Protein AF-A0ABD4RWW7-F1 (afdb_monomer)

Foldseek 3Di:
DDWLLPDDLVLLVLLCVVEPVVLVVLQVVLQVVLVVLVVVLCVQCVVQFPDWDFAAPDPTATHGDHLVSNLRSLVVSCVPPVLDDPPLVVLSVVLVVLVVVLVVDDCPDPVNVVSVVVNVVSSVVNRVSSSVSSCVSRYDDDPVVSSVSCVPDPSVPPRGRVQWDADPSSHIDGDDDDD

Structure (mmCIF, N/CA/C/O backbone):
data_AF-A0ABD4RWW7-F1
#
_entry.id   AF-A0ABD4RWW7-F1
#
loop_
_atom_site.group_PDB
_atom_site.id
_atom_site.type_symbol
_atom_site.label_atom_id
_atom_site.label_alt_id
_atom_site.label_comp_id
_atom_site.label_asym_id
_atom_site.label_entity_id
_atom_site.label_seq_id
_atom_site.pdbx_PDB_ins_code
_atom_site.Cartn_x
_atom_site.Cartn_y
_atom_site.Cartn_z
_atom_site.occupancy
_atom_site.B_iso_or_equiv
_atom_site.auth_seq_id
_atom_site.auth_comp_id
_atom_site.auth_asym_id
_atom_site.auth_atom_id
_atom_site.pdbx_PDB_model_num
ATOM 1 N N . MET A 1 1 ? -24.162 5.496 34.214 1.00 81.75 1 MET A N 1
ATOM 2 C CA . MET A 1 1 ? -24.002 5.187 32.776 1.00 81.75 1 MET A CA 1
ATOM 3 C C . MET A 1 1 ? -23.647 6.468 32.060 1.00 81.75 1 MET A C 1
ATOM 5 O O . MET A 1 1 ? -24.378 7.441 32.213 1.00 81.75 1 MET A O 1
ATOM 9 N N . LYS A 1 2 ? -22.523 6.474 31.348 1.00 82.81 2 LYS A N 1
ATOM 10 C CA . LYS A 1 2 ? -22.056 7.611 30.555 1.00 82.81 2 LYS A CA 1
ATOM 11 C C . LYS A 1 2 ? -22.396 7.394 29.079 1.00 82.81 2 LYS A C 1
ATOM 13 O O . LYS A 1 2 ? -22.455 6.251 28.618 1.00 82.81 2 LYS A O 1
ATOM 18 N N . LYS A 1 3 ? -22.634 8.498 28.381 1.00 85.06 3 LYS A N 1
ATOM 19 C CA . LYS A 1 3 ? -22.736 8.582 26.922 1.00 85.06 3 LYS A CA 1
ATOM 20 C C . LYS A 1 3 ? -21.349 8.776 26.336 1.00 85.06 3 LYS A C 1
ATOM 22 O O . LYS A 1 3 ? -20.522 9.405 26.993 1.00 85.06 3 LYS A O 1
ATOM 27 N N . ILE A 1 4 ? -21.086 8.234 25.150 1.00 86.56 4 ILE A N 1
ATOM 28 C CA . ILE A 1 4 ? -19.749 8.341 24.547 1.00 86.56 4 ILE A CA 1
ATOM 29 C C . ILE A 1 4 ? -19.466 9.774 24.090 1.00 86.56 4 ILE A C 1
ATOM 31 O O . ILE A 1 4 ? -18.350 10.256 24.257 1.00 86.56 4 ILE A O 1
ATOM 35 N N . THR A 1 5 ? -20.508 10.469 23.630 1.00 85.19 5 THR A N 1
ATOM 36 C CA . THR A 1 5 ? -20.471 11.861 23.157 1.00 85.19 5 THR A CA 1
ATOM 37 C C . THR A 1 5 ? -20.153 12.873 24.263 1.00 85.19 5 THR A C 1
ATOM 39 O O . THR A 1 5 ? -19.618 13.944 23.988 1.00 85.19 5 THR A O 1
ATOM 42 N N . ASP A 1 6 ? -20.432 12.524 25.522 1.00 87.44 6 ASP A N 1
ATOM 43 C CA . ASP A 1 6 ? -20.170 13.371 26.691 1.00 87.44 6 ASP A CA 1
ATOM 44 C C . ASP A 1 6 ? -18.742 13.191 27.250 1.00 87.44 6 ASP A C 1
ATOM 46 O O . ASP A 1 6 ? -18.337 13.913 28.166 1.00 87.44 6 ASP A O 1
ATOM 50 N N . LEU A 1 7 ? -17.977 12.208 26.755 1.00 91.06 7 LEU A N 1
ATOM 51 C CA . LEU A 1 7 ? -16.648 11.900 27.277 1.00 91.06 7 LEU A CA 1
ATOM 52 C C . LEU A 1 7 ? -15.591 12.849 26.722 1.00 91.06 7 LEU A C 1
ATOM 54 O O . LEU A 1 7 ? -15.486 13.078 25.519 1.00 91.06 7 LEU A O 1
ATOM 58 N N . ASN A 1 8 ? -14.713 13.330 27.601 1.00 92.88 8 ASN A N 1
ATOM 59 C CA . ASN A 1 8 ? -13.510 14.016 27.141 1.00 92.88 8 ASN A CA 1
ATOM 60 C C . ASN A 1 8 ? -12.468 13.018 26.598 1.00 92.88 8 ASN A C 1
ATOM 62 O O . ASN A 1 8 ? -12.547 11.807 26.805 1.00 92.88 8 ASN A O 1
ATOM 66 N N . ARG A 1 9 ? -11.421 13.538 25.953 1.00 94.00 9 ARG A N 1
ATOM 67 C CA . ARG A 1 9 ? -10.361 12.729 25.332 1.00 94.00 9 ARG A CA 1
ATOM 68 C C . ARG A 1 9 ? -9.679 11.734 26.280 1.00 94.00 9 ARG A C 1
ATOM 70 O O . ARG A 1 9 ? -9.367 10.621 25.866 1.00 94.00 9 ARG A O 1
ATOM 77 N N . GLU A 1 10 ? -9.452 12.096 27.543 1.00 95.25 10 GLU A N 1
ATOM 78 C CA . GLU A 1 10 ? -8.835 11.185 28.518 1.00 95.25 10 GLU A CA 1
ATOM 79 C C . GLU A 1 10 ? -9.791 10.066 28.943 1.00 95.25 10 GLU A C 1
ATOM 81 O O . GLU A 1 10 ? -9.369 8.928 29.149 1.00 95.25 10 GLU A O 1
ATOM 86 N N . GLU A 1 11 ? -11.085 10.359 29.039 1.00 95.06 11 GLU A N 1
ATOM 87 C CA . GLU A 1 11 ? -12.115 9.350 29.276 1.00 95.06 11 GLU A CA 1
ATOM 88 C C . GLU A 1 11 ? -12.265 8.410 28.073 1.00 95.06 11 GLU A C 1
ATOM 90 O O . GLU A 1 11 ? -12.256 7.193 28.255 1.00 95.06 11 GLU A O 1
ATOM 95 N N . LEU A 1 12 ? -12.281 8.939 26.846 1.00 94.56 12 LEU A N 1
ATOM 96 C CA . LEU A 1 12 ? -12.278 8.147 25.608 1.00 94.56 12 LEU A CA 1
ATOM 97 C C . LEU A 1 12 ? -11.052 7.232 25.518 1.00 94.56 12 LEU A C 1
ATOM 99 O O . LEU A 1 12 ? -11.160 6.063 25.148 1.00 94.56 12 LEU A O 1
ATOM 103 N N . LYS A 1 13 ? -9.882 7.718 25.941 1.00 95.56 13 LYS A N 1
ATOM 104 C CA . LYS A 1 13 ? -8.660 6.909 26.021 1.00 95.56 13 LYS A CA 1
ATOM 105 C C . LYS A 1 13 ? -8.792 5.748 27.001 1.00 95.56 13 LYS A C 1
ATOM 107 O O . LYS A 1 13 ? -8.251 4.672 26.742 1.00 95.56 13 LYS A O 1
ATOM 112 N N . ARG A 1 14 ? -9.499 5.936 28.120 1.00 96.00 14 ARG A N 1
ATOM 113 C CA . ARG A 1 14 ? -9.801 4.843 29.060 1.00 96.00 14 ARG A CA 1
ATOM 114 C C . ARG A 1 14 ? -10.738 3.829 28.422 1.00 96.00 14 ARG A C 1
ATOM 116 O O . ARG A 1 14 ? -10.416 2.650 28.467 1.00 96.00 14 ARG A O 1
ATOM 123 N N . VAL A 1 15 ? -11.802 4.273 27.750 1.00 94.75 15 VAL A N 1
ATOM 124 C CA . VAL A 1 15 ? -12.707 3.382 27.000 1.00 94.75 15 VAL A CA 1
ATOM 125 C C . VAL A 1 15 ? -11.919 2.541 25.997 1.00 94.75 15 VAL A C 1
ATOM 127 O O . VAL A 1 15 ? -11.959 1.313 26.053 1.00 94.75 15 VAL A O 1
ATOM 130 N N . TYR A 1 16 ? -11.120 3.170 25.138 1.00 94.75 16 TYR A N 1
ATOM 131 C CA . TYR A 1 16 ? -10.306 2.462 24.148 1.00 94.75 16 TYR A CA 1
ATOM 132 C C . TYR A 1 16 ? -9.368 1.421 24.797 1.00 94.75 16 TYR A C 1
ATOM 134 O O . TYR A 1 16 ? -9.274 0.271 24.359 1.00 94.75 16 TYR A O 1
ATOM 142 N N . LYS A 1 17 ? -8.708 1.771 25.908 1.00 95.00 17 LYS A N 1
ATOM 143 C CA . LYS A 1 17 ? -7.787 0.867 26.624 1.00 95.00 17 LYS A CA 1
ATOM 144 C C . LYS A 1 17 ? -8.477 -0.247 27.413 1.00 95.00 17 LYS A C 1
ATOM 146 O O . LYS A 1 17 ? -7.909 -1.336 27.525 1.00 95.00 17 LYS A O 1
ATOM 151 N N . THR A 1 18 ? -9.676 -0.023 27.932 1.00 96.00 18 THR A N 1
ATOM 152 C CA . THR A 1 18 ? -10.424 -1.042 28.681 1.00 96.00 18 THR A CA 1
ATOM 153 C C . THR A 1 18 ? -11.031 -2.090 27.742 1.00 96.00 18 THR A C 1
ATOM 155 O O . THR A 1 18 ? -11.072 -3.272 28.075 1.00 96.00 18 THR A O 1
ATOM 158 N N . ASN A 1 19 ? -11.436 -1.700 26.530 1.00 94.19 19 ASN A N 1
ATOM 159 C CA . ASN A 1 19 ? -12.208 -2.559 25.631 1.00 94.19 19 ASN A CA 1
ATOM 160 C C . ASN A 1 19 ? -11.324 -3.235 24.568 1.00 94.19 19 ASN A C 1
ATOM 162 O O . ASN A 1 19 ? -11.136 -2.712 23.473 1.00 94.19 19 ASN A O 1
ATOM 166 N N . SER A 1 20 ? -10.798 -4.429 24.862 1.00 94.12 20 SER A N 1
ATOM 167 C CA . SER A 1 20 ? -9.924 -5.170 23.929 1.00 94.12 20 SER A CA 1
ATOM 168 C C . SER A 1 20 ? -10.594 -5.508 22.595 1.00 94.12 20 SER A C 1
ATOM 170 O O . SER A 1 20 ? -9.975 -5.324 21.553 1.00 94.12 20 SER A O 1
ATOM 172 N N . LYS A 1 21 ? -11.866 -5.929 22.622 1.00 93.25 21 LYS A N 1
ATOM 173 C CA . LYS A 1 21 ? -12.643 -6.238 21.409 1.00 93.25 21 LYS A CA 1
ATOM 174 C C . LYS A 1 21 ? -12.818 -5.024 20.498 1.00 93.25 21 LYS A C 1
ATOM 176 O O . LYS A 1 21 ? -12.775 -5.168 19.285 1.00 93.25 21 LYS A O 1
ATOM 181 N N . LEU A 1 22 ? -12.998 -3.838 21.085 1.00 91.25 22 LEU A N 1
ATOM 182 C CA . LEU A 1 22 ? -13.096 -2.588 20.332 1.00 91.25 22 LEU A CA 1
ATOM 183 C C . LEU A 1 22 ? -11.774 -2.290 19.619 1.00 91.25 22 LEU A C 1
ATOM 185 O O . LEU A 1 22 ? -11.778 -1.999 18.432 1.00 91.25 22 LEU A O 1
ATOM 189 N N . ARG A 1 23 ? -10.638 -2.423 20.315 1.00 94.00 23 ARG A N 1
ATOM 190 C CA . ARG A 1 23 ? -9.321 -2.207 19.693 1.00 94.00 23 ARG A CA 1
ATOM 191 C C . ARG A 1 23 ? -9.037 -3.180 18.559 1.00 94.00 23 ARG A C 1
ATOM 193 O O . ARG A 1 23 ? -8.494 -2.777 17.542 1.00 94.00 23 ARG A O 1
ATOM 200 N N . GLU A 1 24 ? -9.387 -4.449 18.745 1.00 93.88 24 GLU A N 1
ATOM 201 C CA . GLU A 1 24 ? -9.228 -5.468 17.706 1.00 93.88 24 GLU A CA 1
ATOM 202 C C . GLU A 1 24 ? -10.090 -5.153 16.480 1.00 93.88 24 GLU A C 1
ATOM 204 O O . GLU A 1 24 ? -9.593 -5.234 15.362 1.00 93.88 24 GLU A O 1
ATOM 209 N N . TYR A 1 25 ? -11.339 -4.719 16.686 1.00 91.94 25 TYR A N 1
ATOM 210 C CA . TYR A 1 25 ? -12.217 -4.290 15.598 1.00 91.94 25 TYR A CA 1
ATOM 211 C C . TYR A 1 25 ? -11.625 -3.114 14.816 1.00 91.94 25 TYR A C 1
ATOM 213 O O . TYR A 1 25 ? -11.501 -3.195 13.602 1.00 91.94 25 TYR A O 1
ATOM 221 N N . ILE A 1 26 ? -11.205 -2.056 15.513 1.00 92.38 26 ILE A N 1
ATOM 222 C CA . ILE A 1 26 ? -10.658 -0.842 14.889 1.00 92.38 26 ILE A CA 1
ATOM 223 C C . ILE A 1 26 ? -9.365 -1.144 14.136 1.00 92.38 26 ILE A C 1
ATOM 225 O O . ILE A 1 26 ? -9.158 -0.646 13.034 1.00 92.38 26 ILE A O 1
ATOM 229 N N . ARG A 1 27 ? -8.496 -1.981 14.714 1.00 94.06 27 ARG A N 1
ATOM 230 C CA . ARG A 1 27 ? -7.276 -2.414 14.036 1.00 94.06 27 ARG A CA 1
ATOM 231 C C . ARG A 1 27 ? -7.604 -3.178 12.759 1.00 94.06 27 ARG A C 1
ATOM 233 O O . ARG A 1 27 ? -7.038 -2.860 11.723 1.00 94.06 27 ARG A O 1
ATOM 240 N N . LYS A 1 28 ? -8.518 -4.146 12.832 1.00 93.94 28 LYS A N 1
ATOM 241 C CA . LYS A 1 28 ? -8.902 -4.948 11.672 1.00 93.94 28 LYS A CA 1
ATOM 242 C C . LYS A 1 28 ? -9.543 -4.097 10.575 1.00 93.94 28 LYS A C 1
ATOM 244 O O . LYS A 1 28 ? -9.221 -4.270 9.412 1.00 93.94 28 LYS A O 1
ATOM 249 N N . ASP A 1 29 ? -10.416 -3.167 10.942 1.00 92.81 29 ASP A N 1
ATOM 250 C CA . ASP A 1 29 ? -11.035 -2.245 9.990 1.00 92.81 29 ASP A CA 1
ATOM 251 C C . ASP A 1 29 ? -9.989 -1.353 9.298 1.00 92.81 29 ASP A C 1
ATOM 253 O O . ASP A 1 29 ? -10.015 -1.172 8.082 1.00 92.81 29 ASP A O 1
ATOM 257 N N . TYR A 1 30 ? -8.997 -0.856 10.042 1.00 92.31 30 TYR A N 1
ATOM 258 C CA . TYR A 1 30 ? -7.858 -0.150 9.453 1.00 92.31 30 TYR A CA 1
ATOM 259 C C . TYR A 1 30 ? -7.058 -1.046 8.491 1.00 92.31 30 TYR A C 1
ATOM 261 O O . TYR A 1 30 ? -6.780 -0.635 7.366 1.00 92.31 30 TYR A O 1
ATOM 269 N N . GLU A 1 31 ? -6.716 -2.262 8.916 1.00 94.19 31 GLU A N 1
ATOM 270 C CA . GLU A 1 31 ? -5.986 -3.263 8.128 1.00 94.19 31 GLU A CA 1
ATOM 271 C C . GLU A 1 31 ? -6.719 -3.611 6.816 1.00 94.19 31 GLU A C 1
ATOM 273 O O . GLU A 1 31 ? -6.115 -3.575 5.741 1.00 94.19 31 GLU A O 1
ATOM 278 N N . ASP A 1 32 ? -8.029 -3.864 6.883 1.00 94.56 32 ASP A N 1
ATOM 279 C CA . ASP A 1 32 ? -8.883 -4.155 5.727 1.00 94.56 32 ASP A CA 1
ATOM 280 C C . ASP A 1 32 ? -8.915 -2.958 4.752 1.00 94.56 32 ASP A C 1
ATOM 282 O O . ASP A 1 32 ? -8.805 -3.135 3.533 1.00 94.56 32 ASP A O 1
ATOM 286 N N . ASN A 1 33 ? -8.981 -1.726 5.273 1.00 92.31 33 ASN A N 1
ATOM 287 C CA . ASN A 1 33 ? -8.920 -0.506 4.464 1.00 92.31 33 ASN A CA 1
ATOM 288 C C . ASN A 1 33 ? -7.552 -0.308 3.787 1.00 92.31 33 ASN A C 1
ATOM 290 O O . ASN A 1 33 ? -7.503 0.053 2.608 1.00 92.31 33 ASN A O 1
ATOM 294 N N . GLN A 1 34 ? -6.439 -0.569 4.482 1.00 92.69 34 GLN A N 1
ATOM 295 C CA . GLN A 1 34 ? -5.108 -0.501 3.864 1.00 92.69 34 GLN A CA 1
ATOM 296 C C . GLN A 1 34 ? -4.962 -1.545 2.757 1.00 92.69 34 GLN A C 1
ATOM 298 O O . GLN A 1 34 ? -4.538 -1.218 1.648 1.00 92.69 34 GLN A O 1
ATOM 303 N N . MET A 1 35 ? -5.391 -2.785 3.004 1.00 95.19 35 MET A N 1
ATOM 304 C CA . MET A 1 35 ? -5.330 -3.841 1.993 1.00 95.19 35 MET A CA 1
ATOM 305 C C . MET A 1 35 ? -6.241 -3.571 0.799 1.00 95.19 35 MET A C 1
ATOM 307 O O . MET A 1 35 ? -5.887 -3.922 -0.330 1.00 95.19 35 MET A O 1
ATOM 311 N N . TYR A 1 36 ? -7.366 -2.881 0.999 1.00 94.56 36 TYR A N 1
ATOM 312 C CA . TYR A 1 36 ? -8.167 -2.377 -0.110 1.00 94.56 36 TYR A C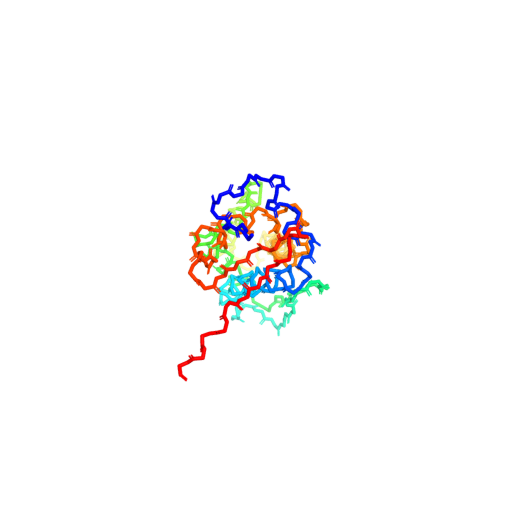A 1
ATOM 313 C C . TYR A 1 36 ? -7.357 -1.412 -0.991 1.00 94.56 36 TYR A C 1
ATOM 315 O O . TYR A 1 36 ? -7.289 -1.620 -2.204 1.00 94.56 36 TYR A O 1
ATOM 323 N N . ILE A 1 37 ? -6.675 -0.420 -0.411 1.00 92.75 37 ILE A N 1
ATOM 324 C CA . ILE A 1 37 ? -5.842 0.542 -1.161 1.00 92.75 37 ILE A CA 1
ATOM 325 C C . ILE A 1 37 ? -4.691 -0.167 -1.887 1.00 92.75 37 ILE A C 1
ATOM 327 O O . ILE A 1 37 ? -4.464 0.075 -3.077 1.00 92.75 37 ILE A O 1
ATOM 331 N N . VAL A 1 38 ? -4.004 -1.086 -1.202 1.00 94.69 38 VAL A N 1
ATOM 332 C CA . VAL A 1 38 ? -2.950 -1.925 -1.787 1.00 94.69 38 VAL A CA 1
ATOM 333 C C . VAL A 1 38 ? -3.488 -2.693 -2.993 1.00 94.69 38 VAL A C 1
ATOM 335 O O . VAL A 1 38 ? -2.873 -2.665 -4.058 1.00 94.69 38 VAL A O 1
ATOM 338 N N . SER A 1 39 ? -4.658 -3.328 -2.865 1.00 95.00 39 SER A N 1
ATOM 339 C CA . SER A 1 39 ? -5.265 -4.102 -3.953 1.00 95.00 39 SER A CA 1
ATOM 340 C C . SER A 1 39 ? -5.583 -3.238 -5.175 1.00 95.00 39 SER A C 1
ATOM 342 O O . SER A 1 39 ? -5.255 -3.630 -6.290 1.00 95.00 39 SER A O 1
ATOM 344 N N . GLN A 1 40 ? -6.140 -2.038 -4.976 1.00 94.81 40 GLN A N 1
ATOM 345 C CA . GLN A 1 40 ? -6.430 -1.104 -6.069 1.00 94.81 40 GLN A CA 1
ATOM 346 C C . GLN A 1 40 ? -5.146 -0.634 -6.758 1.00 94.81 40 GLN A C 1
ATOM 348 O O . GLN A 1 40 ? -5.095 -0.521 -7.980 1.00 94.81 40 GLN A O 1
ATOM 353 N N . THR A 1 41 ? -4.087 -0.416 -5.981 1.00 94.50 41 THR A N 1
ATOM 354 C CA . THR A 1 41 ? -2.787 0.015 -6.502 1.00 94.50 41 THR A CA 1
ATOM 355 C C . THR A 1 41 ? -2.081 -1.112 -7.269 1.00 94.50 41 THR A C 1
ATOM 357 O O . THR A 1 41 ? -1.452 -0.868 -8.297 1.00 94.50 41 THR A O 1
ATOM 360 N N . LEU A 1 42 ? -2.213 -2.368 -6.829 1.00 95.38 42 LEU A N 1
ATOM 361 C CA . LEU A 1 42 ? -1.623 -3.528 -7.506 1.00 95.38 42 LEU A CA 1
ATOM 362 C C . LEU A 1 42 ? -2.179 -3.762 -8.915 1.00 95.38 42 LEU A C 1
ATOM 364 O O . LEU A 1 42 ? -1.434 -4.234 -9.775 1.00 95.38 42 LEU A O 1
ATOM 368 N N . VAL A 1 43 ? -3.429 -3.365 -9.184 1.00 96.00 43 VAL A N 1
ATOM 369 C CA . VAL A 1 43 ? -4.057 -3.479 -10.515 1.00 96.00 43 VAL A CA 1
ATOM 370 C C . VAL A 1 43 ? -3.227 -2.788 -11.603 1.00 96.00 43 VAL A C 1
ATOM 372 O O . VAL A 1 43 ? -3.132 -3.296 -12.719 1.00 96.00 43 VAL A O 1
ATOM 375 N N . TYR A 1 44 ? -2.555 -1.671 -11.296 1.00 96.69 44 TYR A N 1
ATOM 376 C CA . TYR A 1 44 ? -1.696 -0.983 -12.272 1.00 96.69 44 TYR A CA 1
ATOM 377 C C . TYR A 1 44 ? -0.455 -1.795 -12.665 1.00 96.69 44 TYR A C 1
ATOM 379 O O . TYR A 1 44 ? 0.141 -1.534 -13.710 1.00 96.69 44 TYR A O 1
ATOM 387 N N . PHE A 1 45 ? -0.068 -2.777 -11.851 1.00 96.94 45 PHE A N 1
ATOM 388 C CA . PHE A 1 45 ? 1.151 -3.556 -12.029 1.00 96.94 45 PHE A CA 1
ATOM 389 C C . PHE A 1 45 ? 0.906 -4.985 -12.520 1.00 96.94 45 PHE A C 1
ATOM 391 O O . PHE A 1 45 ? 1.863 -5.597 -12.995 1.00 96.94 45 PHE A O 1
ATOM 398 N N . GLU A 1 46 ? -0.318 -5.522 -12.460 1.00 94.12 46 GLU A N 1
ATOM 399 C CA . GLU A 1 46 ? -0.625 -6.943 -12.732 1.00 94.12 46 GLU A CA 1
ATOM 400 C C . GLU A 1 46 ? 0.028 -7.481 -14.015 1.00 94.12 46 GLU A C 1
ATOM 402 O O . GLU A 1 46 ? 0.702 -8.512 -14.004 1.00 94.12 46 GLU A O 1
ATOM 407 N N . ASP A 1 47 ? -0.082 -6.740 -15.117 1.00 95.00 47 ASP A N 1
ATOM 408 C CA . ASP A 1 47 ? 0.457 -7.152 -16.416 1.00 95.00 47 ASP A CA 1
ATOM 409 C C . ASP A 1 47 ? 1.991 -7.091 -16.512 1.00 95.00 47 ASP A C 1
ATOM 411 O O . ASP A 1 47 ? 2.601 -7.706 -17.404 1.00 95.00 47 ASP A O 1
ATOM 415 N N . SER A 1 48 ? 2.617 -6.333 -15.615 1.00 97.56 48 SER A N 1
ATOM 416 C CA . SER A 1 48 ? 4.057 -6.094 -15.570 1.00 97.56 48 SER A CA 1
ATOM 417 C C . SER A 1 48 ? 4.812 -7.094 -14.697 1.00 97.56 48 SER A C 1
ATOM 419 O O . SER A 1 48 ? 6.000 -7.330 -14.931 1.00 97.56 48 SER A O 1
ATOM 421 N N . LEU A 1 49 ? 4.137 -7.713 -13.726 1.00 97.75 49 LEU A N 1
ATOM 422 C CA . LEU A 1 49 ? 4.757 -8.583 -12.733 1.00 97.75 49 LEU A CA 1
ATOM 423 C C . LEU A 1 49 ? 4.797 -10.046 -13.204 1.00 97.75 49 LEU A C 1
ATOM 425 O O . LEU A 1 49 ? 3.963 -10.520 -13.973 1.00 97.75 49 LEU A O 1
ATOM 429 N N . SER A 1 50 ? 5.823 -10.768 -12.760 1.00 96.88 50 SER A N 1
ATOM 430 C CA . SER A 1 50 ? 5.915 -12.234 -12.878 1.00 96.88 50 SER A CA 1
ATOM 431 C C . SER A 1 50 ? 5.348 -12.930 -11.647 1.00 96.88 50 SER A C 1
ATOM 433 O O . SER A 1 50 ? 4.760 -14.000 -11.766 1.00 96.88 50 SER A O 1
ATOM 435 N N . ASN A 1 51 ? 5.559 -12.332 -10.475 1.00 96.25 51 ASN A N 1
ATOM 436 C CA . ASN A 1 51 ? 5.064 -12.784 -9.185 1.00 96.25 51 ASN A CA 1
ATOM 437 C C . ASN A 1 51 ? 5.152 -11.623 -8.180 1.00 96.25 51 ASN A C 1
ATOM 439 O O . ASN A 1 51 ? 5.990 -10.731 -8.345 1.00 96.25 51 ASN A O 1
ATOM 443 N N . TYR A 1 52 ? 4.335 -11.658 -7.135 1.00 96.44 52 TYR A N 1
ATOM 444 C CA . TYR A 1 52 ? 4.381 -10.734 -6.009 1.00 96.44 52 TYR A CA 1
ATOM 445 C C . TYR A 1 52 ? 3.772 -11.367 -4.754 1.00 96.44 52 TYR A C 1
ATOM 447 O O . TYR A 1 52 ? 2.999 -12.319 -4.835 1.00 96.44 52 TYR A O 1
ATOM 455 N N . SER A 1 53 ? 4.106 -10.809 -3.596 1.00 96.00 53 SER A N 1
ATOM 456 C CA . SER A 1 53 ? 3.432 -11.067 -2.326 1.00 96.00 53 SER A CA 1
ATOM 457 C C . SER A 1 53 ? 3.404 -9.762 -1.554 1.00 96.00 53 SER A C 1
ATOM 459 O O . SER A 1 53 ? 4.460 -9.298 -1.132 1.00 96.00 53 SER A O 1
ATOM 461 N N . ILE A 1 54 ? 2.214 -9.184 -1.399 1.00 96.44 54 ILE A N 1
ATOM 462 C CA . ILE A 1 54 ? 1.985 -8.013 -0.554 1.00 96.44 54 ILE A CA 1
ATOM 463 C C . ILE A 1 54 ? 0.939 -8.400 0.488 1.00 96.44 54 ILE A C 1
ATOM 465 O O . ILE A 1 54 ? -0.167 -8.790 0.114 1.00 96.44 54 ILE A O 1
ATOM 469 N N . ASP A 1 55 ? 1.300 -8.333 1.763 1.00 94.81 55 ASP A N 1
ATOM 470 C CA . ASP A 1 55 ? 0.418 -8.664 2.880 1.00 94.81 55 ASP A CA 1
ATOM 471 C C . ASP A 1 55 ? 0.821 -7.882 4.138 1.00 94.81 55 ASP A C 1
ATOM 473 O O . ASP A 1 55 ? 1.930 -7.352 4.244 1.00 94.81 55 ASP A O 1
ATOM 477 N N . ILE A 1 56 ? -0.085 -7.817 5.105 1.00 93.44 56 ILE A N 1
ATOM 478 C CA . ILE A 1 56 ? 0.130 -7.114 6.367 1.00 93.44 56 ILE A CA 1
ATOM 479 C C . ILE A 1 56 ? 1.182 -7.851 7.205 1.00 93.44 56 ILE A C 1
ATOM 481 O O . ILE A 1 56 ? 1.138 -9.072 7.358 1.00 93.44 56 ILE A O 1
ATOM 485 N N . TYR A 1 57 ? 2.124 -7.098 7.782 1.00 89.25 57 TYR A N 1
ATOM 486 C CA . TYR A 1 57 ? 3.180 -7.623 8.665 1.00 89.25 57 TYR A CA 1
ATOM 487 C C . TYR A 1 57 ? 4.083 -8.683 8.014 1.00 89.25 57 TYR A C 1
ATOM 489 O O . TYR A 1 57 ? 4.605 -9.560 8.708 1.00 89.25 57 TYR A O 1
ATOM 497 N N . ASN A 1 58 ? 4.272 -8.605 6.696 1.00 86.88 58 ASN A N 1
ATOM 498 C CA . ASN A 1 58 ? 5.034 -9.580 5.924 1.00 86.88 58 ASN A CA 1
ATOM 499 C C . ASN A 1 58 ? 6.250 -8.954 5.221 1.00 86.88 58 ASN A C 1
ATOM 501 O O . ASN A 1 58 ? 6.318 -7.744 5.007 1.00 86.88 58 ASN A O 1
ATOM 505 N N . ASP A 1 59 ? 7.194 -9.806 4.820 1.00 87.69 59 ASP A N 1
ATOM 506 C CA . ASP A 1 59 ? 8.303 -9.434 3.943 1.00 87.69 59 ASP A CA 1
ATOM 507 C C . ASP A 1 59 ? 7.785 -9.330 2.501 1.00 87.69 59 ASP A C 1
ATOM 509 O O . ASP A 1 59 ? 7.789 -10.297 1.729 1.00 87.69 59 ASP A O 1
ATOM 513 N N . ASN A 1 60 ? 7.285 -8.148 2.149 1.00 95.56 60 ASN A N 1
ATOM 514 C CA . ASN A 1 60 ? 6.676 -7.921 0.846 1.00 95.56 60 ASN A CA 1
ATOM 515 C C . ASN A 1 60 ? 7.704 -7.959 -0.289 1.00 95.56 60 ASN A C 1
ATOM 517 O O . ASN A 1 60 ? 8.829 -7.473 -0.159 1.00 95.56 60 ASN A O 1
ATOM 521 N N . TYR A 1 61 ? 7.293 -8.484 -1.444 1.00 96.44 61 TYR A N 1
ATOM 522 C CA . TYR A 1 61 ? 8.122 -8.490 -2.648 1.00 96.44 61 TYR A CA 1
ATOM 523 C C . TYR A 1 61 ? 7.299 -8.367 -3.931 1.00 96.44 61 TYR A C 1
ATOM 525 O O . TYR A 1 61 ? 6.144 -8.788 -4.012 1.00 96.44 61 TYR A O 1
ATOM 533 N N . ILE A 1 62 ? 7.952 -7.863 -4.979 1.00 97.19 62 ILE A N 1
ATOM 534 C CA . ILE A 1 62 ? 7.459 -7.842 -6.357 1.00 97.19 62 ILE A CA 1
ATOM 535 C C . ILE A 1 62 ? 8.598 -8.252 -7.291 1.00 97.19 62 ILE A C 1
ATOM 537 O O . ILE A 1 62 ? 9.750 -7.866 -7.093 1.00 97.19 62 ILE A O 1
ATOM 541 N N . ASN A 1 63 ? 8.281 -9.030 -8.324 1.00 97.25 63 ASN A N 1
ATOM 542 C CA . ASN A 1 63 ? 9.230 -9.435 -9.358 1.00 97.25 63 ASN A CA 1
ATOM 543 C C . ASN A 1 63 ? 8.753 -8.945 -10.722 1.00 97.25 63 ASN A C 1
ATOM 545 O O . ASN A 1 63 ? 7.721 -9.395 -11.229 1.00 97.25 63 ASN A O 1
ATOM 549 N N . ILE A 1 64 ? 9.527 -8.062 -11.349 1.00 98.06 64 ILE A N 1
ATOM 550 C CA . ILE A 1 64 ? 9.169 -7.440 -12.625 1.00 98.06 64 ILE A CA 1
ATOM 551 C C . ILE A 1 64 ? 9.460 -8.402 -13.782 1.00 98.06 64 ILE A C 1
ATOM 553 O O . ILE A 1 64 ? 10.572 -8.902 -13.934 1.00 98.06 64 ILE A O 1
ATOM 557 N N . ARG A 1 65 ? 8.455 -8.641 -14.630 1.00 97.44 65 ARG A N 1
ATOM 558 C CA . ARG A 1 65 ? 8.584 -9.387 -15.893 1.00 97.44 65 ARG A CA 1
ATOM 559 C C . ARG A 1 65 ? 8.762 -8.453 -17.082 1.00 97.44 65 ARG A C 1
ATOM 561 O O . ARG A 1 65 ? 9.556 -8.736 -17.972 1.00 97.44 65 ARG A O 1
ATOM 568 N N . ASN A 1 66 ? 7.981 -7.376 -17.122 1.00 97.81 66 ASN A N 1
ATOM 569 C CA . ASN A 1 66 ? 7.974 -6.409 -18.211 1.00 97.81 66 ASN A CA 1
ATOM 570 C C . ASN A 1 66 ? 8.224 -5.008 -17.647 1.00 97.81 66 ASN A C 1
ATOM 572 O O . ASN A 1 66 ? 7.362 -4.441 -16.982 1.00 97.81 66 ASN A O 1
ATOM 576 N N . LYS A 1 67 ? 9.411 -4.474 -17.933 1.00 97.38 67 LYS A N 1
ATOM 577 C CA . LYS A 1 67 ? 9.901 -3.202 -17.392 1.00 97.38 67 LYS A CA 1
ATOM 578 C C . LYS A 1 67 ? 9.149 -1.994 -17.947 1.00 97.38 67 LYS A C 1
ATOM 580 O O . LYS A 1 67 ? 8.846 -1.080 -17.193 1.00 97.38 67 LYS A O 1
ATOM 585 N N . ASP A 1 68 ? 8.786 -2.019 -19.228 1.00 96.12 68 ASP A N 1
ATOM 586 C CA . ASP A 1 68 ? 8.022 -0.932 -19.849 1.00 96.12 68 ASP A CA 1
ATOM 587 C C . ASP A 1 68 ? 6.620 -0.835 -19.252 1.00 96.12 68 ASP A C 1
ATOM 589 O O . ASP A 1 68 ? 6.199 0.236 -18.824 1.00 96.12 68 ASP A O 1
ATOM 593 N N . ARG A 1 69 ? 5.930 -1.976 -19.138 1.00 97.75 69 ARG A N 1
ATOM 594 C CA . ARG A 1 69 ? 4.616 -2.038 -18.485 1.00 97.75 69 ARG A CA 1
ATOM 595 C C . ARG A 1 69 ? 4.696 -1.698 -17.004 1.00 97.75 69 ARG A C 1
ATOM 597 O O . ARG A 1 69 ? 3.755 -1.130 -16.466 1.00 97.75 69 ARG A O 1
ATOM 604 N N . PHE A 1 70 ? 5.798 -2.051 -16.342 1.00 98.25 70 PHE A N 1
ATOM 605 C CA . PHE A 1 70 ? 6.012 -1.683 -14.947 1.00 98.25 70 PHE A CA 1
ATOM 606 C C . PHE A 1 70 ? 6.102 -0.164 -14.809 1.00 98.25 70 PHE A C 1
ATOM 608 O O . PHE A 1 70 ? 5.371 0.406 -14.007 1.00 98.25 70 PHE A O 1
ATOM 615 N N . LEU A 1 71 ? 6.910 0.499 -15.644 1.00 97.56 71 LEU A N 1
ATOM 616 C CA . LEU A 1 71 ? 7.006 1.958 -15.663 1.00 97.56 71 LEU A CA 1
ATOM 617 C C . LEU A 1 71 ? 5.653 2.621 -15.963 1.00 97.56 71 LEU A C 1
ATOM 619 O O . LEU A 1 71 ? 5.275 3.565 -15.275 1.00 97.56 71 LEU A O 1
ATOM 623 N N . GLU A 1 72 ? 4.895 2.116 -16.940 1.00 96.81 72 GLU A N 1
ATOM 624 C CA . GLU A 1 72 ? 3.530 2.592 -17.215 1.00 96.81 72 GLU A CA 1
ATOM 625 C C . GLU A 1 72 ? 2.614 2.446 -15.992 1.00 96.81 72 GLU A C 1
ATOM 627 O O . GLU A 1 72 ? 1.873 3.374 -15.661 1.00 96.81 72 GLU A O 1
ATOM 632 N N . GLY A 1 73 ? 2.698 1.312 -15.292 1.00 97.06 73 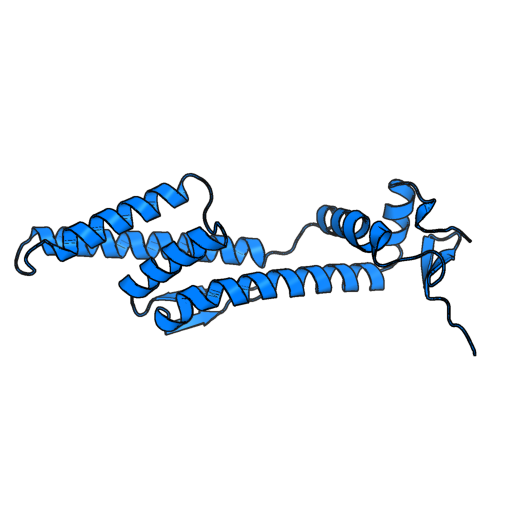GLY A N 1
ATOM 633 C CA . GLY A 1 73 ? 1.991 1.074 -14.037 1.00 97.06 73 GLY A CA 1
ATOM 634 C C . GLY A 1 73 ? 2.363 2.093 -12.962 1.00 97.06 73 GLY A C 1
ATOM 635 O O . GLY A 1 73 ? 1.474 2.695 -12.363 1.00 97.06 73 GLY A O 1
ATOM 636 N N . VAL A 1 74 ? 3.662 2.366 -12.784 1.00 96.12 74 VAL A N 1
ATOM 637 C CA . VAL A 1 74 ? 4.163 3.360 -11.820 1.00 96.12 74 VAL A CA 1
ATOM 638 C C . VAL A 1 74 ? 3.617 4.752 -12.141 1.00 96.12 74 VAL A C 1
ATOM 640 O O . VAL A 1 74 ? 3.140 5.441 -11.243 1.00 96.12 74 VAL A O 1
ATOM 643 N N . ILE A 1 75 ? 3.635 5.165 -13.413 1.00 95.25 75 ILE A N 1
ATOM 644 C CA . ILE A 1 75 ? 3.124 6.476 -13.844 1.00 95.25 75 ILE A CA 1
ATOM 645 C C . ILE A 1 75 ? 1.645 6.632 -13.480 1.00 95.25 75 ILE A C 1
ATOM 647 O O . ILE A 1 75 ? 1.247 7.662 -12.936 1.00 95.25 75 ILE A O 1
ATOM 651 N N . ARG A 1 76 ? 0.828 5.615 -13.776 1.00 95.19 76 ARG A N 1
ATOM 652 C CA . ARG A 1 76 ? -0.621 5.656 -13.526 1.00 95.19 76 ARG A CA 1
ATOM 653 C C . ARG A 1 76 ? -0.931 5.609 -12.034 1.00 95.19 76 ARG A C 1
ATOM 655 O O . ARG A 1 76 ? -1.675 6.456 -11.552 1.00 95.19 76 ARG A O 1
ATOM 662 N N . ALA A 1 77 ? -0.286 4.705 -11.298 1.00 94.06 77 ALA A N 1
ATOM 663 C CA . ALA A 1 77 ? -0.430 4.615 -9.850 1.00 94.06 77 ALA A CA 1
ATOM 664 C C . ALA A 1 77 ? -0.009 5.920 -9.151 1.00 94.06 77 ALA A C 1
ATOM 666 O O . ALA A 1 77 ? -0.701 6.383 -8.246 1.00 94.06 77 ALA A O 1
ATOM 667 N N . ASN A 1 78 ? 1.081 6.563 -9.591 1.00 91.81 78 ASN A N 1
ATOM 668 C CA . ASN A 1 78 ? 1.499 7.851 -9.036 1.00 91.81 78 ASN A CA 1
ATOM 669 C C . ASN A 1 78 ? 0.520 8.985 -9.386 1.00 91.81 78 ASN A C 1
ATOM 671 O O . ASN A 1 78 ? 0.279 9.860 -8.561 1.00 91.81 78 ASN A O 1
ATOM 675 N N . GLY A 1 79 ? -0.083 8.959 -10.578 1.00 89.50 79 GLY A N 1
ATOM 676 C CA . GLY A 1 79 ? -1.106 9.928 -10.978 1.00 89.50 79 GLY A CA 1
ATOM 677 C C . GLY A 1 79 ? -2.397 9.829 -10.160 1.00 89.50 79 GLY A C 1
ATOM 678 O O . GLY A 1 79 ? -2.913 10.855 -9.716 1.00 89.50 79 GLY A O 1
ATOM 679 N N . ASP A 1 80 ? -2.889 8.609 -9.934 1.00 89.25 80 ASP A N 1
ATOM 680 C CA . ASP A 1 80 ? -4.202 8.375 -9.317 1.00 89.25 80 ASP A CA 1
ATOM 681 C C . ASP A 1 80 ? -4.138 8.286 -7.782 1.00 89.25 80 ASP A C 1
ATOM 683 O O . ASP A 1 80 ? -5.057 8.733 -7.093 1.00 89.25 80 ASP A O 1
ATOM 687 N N . HIS A 1 81 ? -3.042 7.754 -7.230 1.00 83.50 81 HIS A N 1
ATOM 688 C CA . HIS A 1 81 ? -2.894 7.493 -5.791 1.00 83.50 81 HIS A CA 1
ATOM 689 C C . HIS A 1 81 ? -1.738 8.245 -5.133 1.00 83.50 81 HIS A C 1
ATOM 691 O O . HIS A 1 81 ? -1.563 8.130 -3.922 1.00 83.50 81 HIS A O 1
ATOM 697 N N . LYS A 1 82 ? -0.965 9.031 -5.897 1.00 85.06 82 LYS A N 1
ATOM 698 C CA . LYS A 1 82 ? 0.217 9.747 -5.395 1.00 85.06 82 LYS A CA 1
ATOM 699 C C . LYS A 1 82 ? 1.171 8.812 -4.645 1.00 85.06 82 LYS A C 1
ATOM 701 O O . LYS A 1 82 ? 1.558 9.078 -3.509 1.00 85.06 82 LYS A O 1
ATOM 706 N N . LEU A 1 83 ? 1.494 7.703 -5.311 1.00 82.94 83 LEU A N 1
ATOM 707 C CA . LEU A 1 83 ? 2.325 6.622 -4.794 1.00 82.94 83 LEU A CA 1
ATOM 708 C C . LEU A 1 83 ? 3.663 7.127 -4.242 1.00 82.94 83 LEU A C 1
ATOM 710 O O . LEU A 1 83 ? 4.113 6.629 -3.224 1.00 82.94 83 LEU A O 1
ATOM 714 N N . PHE A 1 84 ? 4.284 8.119 -4.880 1.00 83.62 84 PHE A N 1
ATOM 715 C CA . PHE A 1 84 ? 5.573 8.659 -4.464 1.00 83.62 84 PHE A CA 1
ATOM 716 C C . PHE A 1 84 ? 5.463 10.030 -3.795 1.00 83.62 84 PHE A C 1
ATOM 718 O O . PHE A 1 84 ? 4.542 10.824 -4.025 1.00 83.62 84 PHE A O 1
ATOM 725 N N . HIS A 1 85 ? 6.446 10.324 -2.942 1.00 70.12 85 HIS A N 1
ATOM 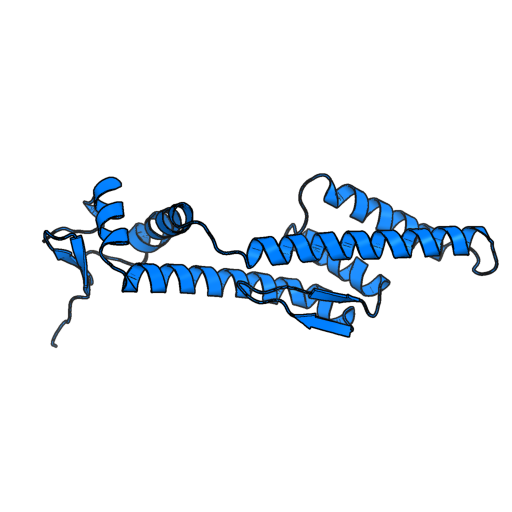726 C CA . HIS A 1 85 ? 6.563 11.597 -2.242 1.00 70.12 85 HIS A CA 1
ATOM 727 C C . HIS A 1 85 ? 7.967 12.196 -2.435 1.00 70.12 85 HIS A C 1
ATOM 729 O O . HIS A 1 85 ? 8.974 11.604 -2.054 1.00 70.12 85 HIS A O 1
ATOM 735 N N . ASN A 1 86 ? 8.040 13.433 -2.936 1.00 67.00 86 ASN A N 1
ATOM 736 C CA . ASN A 1 86 ? 9.274 14.224 -3.063 1.00 67.00 86 ASN A CA 1
ATOM 737 C C . ASN A 1 86 ? 10.327 13.609 -4.012 1.00 67.00 86 ASN A C 1
ATOM 739 O O . ASN A 1 86 ? 10.095 13.535 -5.213 1.00 67.00 86 ASN A O 1
ATOM 743 N N . ASN A 1 87 ? 11.510 13.237 -3.499 1.00 62.88 87 ASN A N 1
ATOM 744 C CA . ASN A 1 87 ? 12.687 12.843 -4.290 1.00 62.88 87 ASN A CA 1
ATOM 745 C C . ASN A 1 87 ? 12.412 11.666 -5.241 1.00 62.88 87 ASN A C 1
ATOM 747 O O . ASN A 1 87 ? 13.028 11.592 -6.303 1.00 62.88 87 ASN A O 1
ATOM 751 N N . ASP A 1 88 ? 11.449 10.813 -4.899 1.00 70.19 88 ASP A N 1
ATOM 752 C CA . ASP A 1 88 ? 11.066 9.634 -5.677 1.00 70.19 88 ASP A CA 1
ATOM 753 C C . ASP A 1 88 ? 10.341 1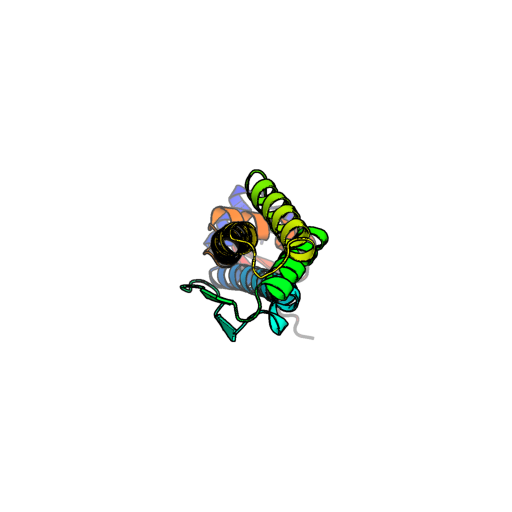0.001 -6.995 1.00 70.19 88 ASP A C 1
ATOM 755 O O . ASP A 1 88 ? 10.344 9.228 -7.952 1.00 70.19 88 ASP A O 1
ATOM 759 N N . ASP A 1 89 ? 9.813 11.226 -7.120 1.00 82.06 89 ASP A N 1
ATOM 760 C CA . ASP A 1 89 ? 9.305 11.731 -8.402 1.00 82.06 89 ASP A CA 1
ATOM 761 C C . ASP A 1 89 ? 10.446 12.003 -9.397 1.00 82.06 89 ASP A C 1
ATOM 763 O O . ASP A 1 89 ? 10.274 11.848 -10.607 1.00 82.06 89 ASP A O 1
ATOM 767 N N . THR A 1 90 ? 11.633 12.384 -8.908 1.00 88.62 90 THR A N 1
ATOM 768 C CA . THR A 1 90 ? 12.774 12.712 -9.781 1.00 88.62 90 THR A CA 1
ATOM 769 C C . THR A 1 90 ? 13.217 11.481 -10.560 1.00 88.62 90 THR A C 1
ATOM 771 O O . THR A 1 90 ? 13.349 11.541 -11.783 1.00 88.62 90 THR A O 1
ATOM 774 N N . ILE A 1 91 ? 13.362 10.344 -9.874 1.00 91.94 91 ILE A N 1
ATOM 775 C CA . ILE A 1 91 ? 13.757 9.097 -10.526 1.00 91.94 91 ILE A CA 1
ATOM 776 C C . ILE A 1 91 ? 12.712 8.618 -11.537 1.00 91.94 91 ILE A C 1
ATOM 778 O O . ILE A 1 91 ? 13.077 8.144 -12.615 1.00 91.94 91 ILE A O 1
ATOM 782 N N . LEU A 1 92 ? 11.419 8.798 -11.251 1.00 93.88 92 LEU A N 1
ATOM 783 C CA . LEU A 1 92 ? 10.352 8.471 -12.193 1.00 93.88 92 LEU A CA 1
ATOM 784 C C . LEU A 1 92 ? 10.507 9.270 -13.494 1.00 93.88 92 LEU A C 1
ATOM 786 O O . LEU A 1 92 ? 10.544 8.684 -14.577 1.00 93.88 92 LEU A O 1
ATOM 790 N N . TYR A 1 93 ? 10.661 10.593 -13.402 1.00 93.12 93 TYR A N 1
ATOM 791 C CA . TYR A 1 93 ? 10.803 1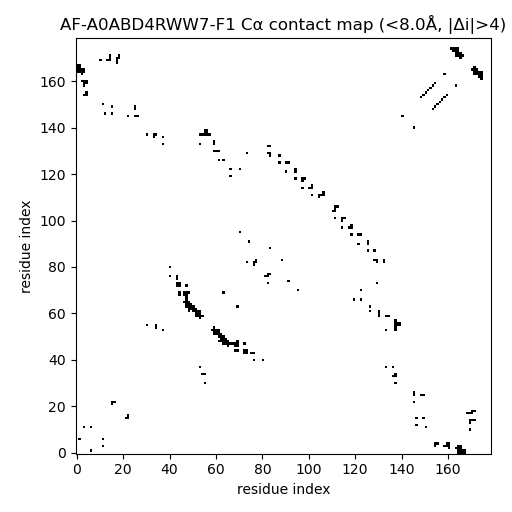1.445 -14.586 1.00 93.12 93 TYR A CA 1
ATOM 792 C C . TYR A 1 93 ? 12.093 11.184 -15.366 1.00 93.12 93 TYR A C 1
ATOM 794 O O . TYR A 1 93 ? 12.069 11.162 -16.599 1.00 93.12 93 TYR A O 1
ATOM 802 N N . GLU 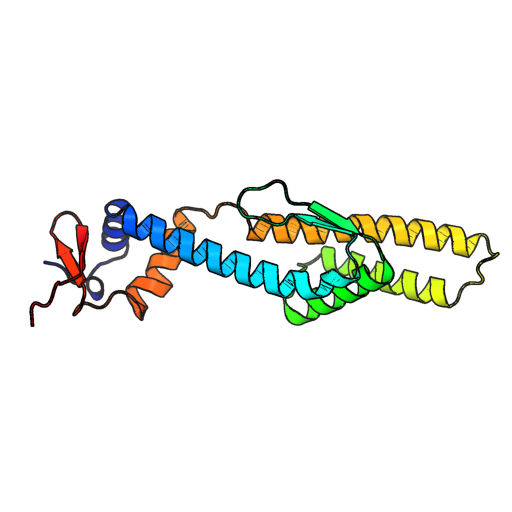A 1 94 ? 13.207 10.938 -14.679 1.00 94.75 94 GLU A N 1
ATOM 803 C CA . GLU A 1 94 ? 14.459 10.560 -15.334 1.00 94.75 94 GLU A CA 1
ATOM 804 C C . GLU A 1 94 ? 14.337 9.209 -16.058 1.00 94.75 94 GLU A C 1
ATOM 806 O O . GLU A 1 94 ? 14.831 9.060 -17.178 1.00 94.75 94 GLU A O 1
ATOM 811 N N . THR A 1 95 ? 13.622 8.241 -15.472 1.00 96.12 95 THR A N 1
ATOM 812 C CA . THR A 1 95 ? 13.400 6.924 -16.091 1.00 96.12 95 THR A CA 1
ATOM 813 C C . THR A 1 95 ? 12.559 7.058 -17.358 1.00 96.12 95 THR A C 1
ATOM 815 O O . THR A 1 95 ? 12.881 6.459 -18.385 1.00 96.12 95 THR A O 1
ATOM 818 N N . ILE A 1 96 ? 11.517 7.897 -17.320 1.00 95.94 96 ILE A N 1
ATOM 819 C CA . ILE A 1 96 ? 10.689 8.226 -18.490 1.00 95.94 96 ILE A CA 1
ATOM 820 C C . ILE A 1 96 ? 11.539 8.859 -19.596 1.00 95.94 96 ILE A C 1
ATOM 822 O O . ILE A 1 96 ? 11.402 8.493 -20.765 1.00 95.94 96 ILE A O 1
ATOM 826 N N . ALA A 1 97 ? 12.428 9.793 -19.247 1.00 96.12 97 ALA A N 1
ATOM 827 C CA . ALA A 1 97 ? 13.305 10.444 -20.216 1.00 96.12 97 ALA A CA 1
ATOM 828 C C . ALA A 1 97 ? 14.224 9.431 -20.920 1.00 96.12 97 ALA A C 1
ATOM 830 O O . ALA A 1 97 ? 14.302 9.436 -22.148 1.00 96.12 97 ALA A O 1
ATOM 831 N N . ILE A 1 98 ? 14.839 8.512 -20.168 1.00 96.12 98 ILE A N 1
ATOM 832 C CA . ILE A 1 98 ? 15.705 7.464 -20.731 1.00 96.12 98 ILE A CA 1
ATOM 833 C C . ILE A 1 98 ? 14.912 6.494 -21.602 1.00 96.12 98 ILE A C 1
ATOM 835 O O . ILE A 1 98 ? 15.377 6.127 -22.678 1.00 96.12 98 ILE A O 1
ATOM 839 N N . GLN A 1 99 ? 13.706 6.095 -21.186 1.00 96.06 99 GLN A N 1
ATOM 840 C CA . GLN A 1 99 ? 12.859 5.226 -22.005 1.00 96.06 99 GLN A CA 1
ATOM 841 C C . GLN A 1 99 ? 12.523 5.887 -23.352 1.00 96.06 99 GLN A C 1
ATOM 843 O O . GLN A 1 99 ? 12.498 5.224 -24.389 1.00 96.06 99 GLN A O 1
ATOM 848 N N . ASN A 1 100 ? 12.275 7.198 -23.354 1.00 94.50 100 ASN A N 1
ATOM 849 C CA . ASN A 1 100 ? 12.029 7.943 -24.586 1.00 94.50 100 ASN A CA 1
ATOM 850 C C . ASN A 1 100 ? 13.287 8.045 -25.457 1.00 94.50 100 ASN A C 1
ATOM 852 O O . ASN A 1 100 ? 13.188 7.887 -26.669 1.00 94.50 100 ASN A O 1
ATOM 856 N N . GLU A 1 101 ? 14.464 8.247 -24.863 1.00 94.06 101 GLU A N 1
ATOM 857 C CA . GLU A 1 101 ? 15.736 8.255 -25.595 1.00 94.06 101 GLU A CA 1
ATOM 858 C C . GLU A 1 101 ? 16.041 6.886 -26.229 1.00 94.06 101 GLU A C 1
ATOM 860 O O . GLU A 1 101 ? 16.402 6.812 -27.405 1.00 94.06 101 GLU A O 1
ATOM 865 N N . LEU A 1 102 ? 15.788 5.792 -25.502 1.00 93.06 102 LEU A N 1
ATOM 866 C CA . LEU A 1 102 ? 15.922 4.420 -26.004 1.00 93.06 102 LEU A CA 1
ATOM 867 C C . LEU A 1 102 ? 15.055 4.155 -27.238 1.00 93.06 102 LEU A C 1
ATOM 869 O O . LEU A 1 102 ? 15.524 3.541 -28.191 1.00 93.06 102 LEU A O 1
ATOM 873 N N . LYS A 1 103 ? 13.813 4.659 -27.262 1.00 90.19 103 LYS A N 1
ATOM 874 C CA . LYS A 1 103 ? 12.900 4.518 -28.416 1.00 90.19 103 LYS A CA 1
ATOM 875 C C . LYS A 1 103 ? 13.414 5.208 -29.687 1.00 90.19 103 LYS A C 1
ATOM 877 O O . LYS A 1 103 ? 12.905 4.924 -30.770 1.00 90.19 103 LYS A O 1
ATOM 882 N N . HIS A 1 104 ? 14.376 6.119 -29.558 1.00 89.81 104 HIS A N 1
ATOM 883 C CA . HIS A 1 104 ? 14.937 6.907 -30.654 1.00 89.81 104 HIS A CA 1
ATOM 884 C C . HIS A 1 104 ? 16.420 6.613 -30.928 1.00 89.81 104 HIS A C 1
ATOM 886 O O . HIS A 1 104 ? 17.004 7.274 -31.783 1.00 89.81 104 HIS A O 1
ATOM 892 N N . THR A 1 105 ? 17.017 5.642 -30.231 1.00 88.06 105 THR A N 1
ATOM 893 C CA . THR A 1 105 ? 18.424 5.251 -30.399 1.00 88.06 105 THR A CA 1
ATOM 894 C C . THR A 1 105 ? 18.512 3.933 -31.167 1.00 88.06 105 THR A C 1
ATOM 896 O O . THR A 1 105 ? 17.781 2.989 -30.866 1.00 88.06 105 THR A O 1
ATOM 899 N N . ASP A 1 106 ? 19.419 3.847 -32.140 1.00 85.31 106 ASP A N 1
ATOM 900 C CA . ASP A 1 106 ? 19.626 2.627 -32.921 1.00 85.31 106 ASP A CA 1
ATOM 901 C C . ASP A 1 106 ? 20.232 1.508 -32.055 1.00 85.31 106 ASP A C 1
ATOM 903 O O . ASP A 1 106 ? 21.227 1.701 -31.357 1.00 85.31 106 ASP A O 1
ATOM 907 N N . TYR A 1 107 ? 19.647 0.307 -32.123 1.00 77.06 107 TYR A N 1
ATOM 908 C CA . TYR A 1 107 ? 19.975 -0.831 -31.246 1.00 77.06 107 TYR A CA 1
ATOM 909 C C . TYR A 1 107 ? 21.450 -1.273 -31.306 1.00 77.06 107 TYR A C 1
ATOM 911 O O . TYR A 1 107 ? 22.008 -1.765 -30.323 1.00 77.06 107 TYR A O 1
ATOM 919 N N . ASP A 1 108 ? 22.088 -1.096 -32.464 1.00 77.75 108 ASP A N 1
ATOM 920 C CA . ASP A 1 108 ? 23.472 -1.514 -32.704 1.00 77.75 108 ASP A CA 1
ATOM 921 C C . ASP A 1 108 ? 24.513 -0.503 -32.185 1.00 77.75 108 ASP A C 1
ATOM 923 O O . ASP A 1 108 ? 25.715 -0.790 -32.197 1.00 77.75 108 ASP A O 1
ATOM 927 N N . GLU A 1 109 ? 24.082 0.662 -31.693 1.00 84.44 109 GLU A N 1
ATOM 928 C CA . GLU A 1 109 ? 24.978 1.668 -31.133 1.00 84.44 109 GLU A CA 1
ATOM 929 C C . GLU A 1 109 ? 25.425 1.320 -29.707 1.00 84.44 109 GLU A C 1
ATOM 931 O O . GLU A 1 109 ? 24.666 0.835 -28.866 1.00 84.44 109 GLU A O 1
ATOM 936 N N . GLU A 1 110 ? 26.679 1.643 -29.381 1.00 89.25 110 GLU A N 1
ATOM 937 C CA . GLU A 1 110 ? 27.197 1.537 -28.010 1.00 89.25 110 GLU A CA 1
ATOM 938 C C . GLU A 1 110 ? 26.350 2.354 -27.018 1.00 89.25 110 GLU A C 1
ATOM 940 O O . GLU A 1 110 ? 26.116 1.918 -25.889 1.00 89.25 110 GLU A O 1
ATOM 945 N N . ASN A 1 111 ? 25.813 3.491 -27.474 1.00 89.75 111 ASN A N 1
ATOM 946 C CA . ASN A 1 111 ? 24.937 4.347 -26.685 1.00 89.75 111 ASN A CA 1
ATOM 947 C C . ASN A 1 111 ? 23.635 3.641 -26.273 1.00 89.75 111 ASN A C 1
ATOM 949 O O . ASN A 1 111 ? 23.208 3.789 -25.129 1.00 89.75 111 ASN A O 1
ATOM 953 N N . TYR A 1 112 ? 23.049 2.805 -27.143 1.00 93.00 112 TYR A N 1
ATOM 954 C CA . TYR A 1 112 ? 21.847 2.036 -26.804 1.00 93.00 112 TYR A CA 1
ATOM 955 C C . TYR A 1 112 ? 22.095 1.140 -25.588 1.00 93.00 112 TYR A C 1
ATOM 957 O O . TYR A 1 112 ? 21.328 1.162 -24.629 1.00 93.00 112 TYR A O 1
ATOM 965 N N . LYS A 1 113 ? 23.212 0.404 -25.572 1.00 92.75 113 LYS A N 1
ATOM 966 C CA . LYS A 1 113 ? 23.564 -0.489 -24.452 1.00 92.75 113 LYS A CA 1
ATOM 967 C C . LYS A 1 113 ? 23.797 0.278 -23.151 1.00 92.75 113 LYS A C 1
ATOM 969 O O . LYS A 1 113 ? 23.455 -0.214 -22.076 1.00 92.75 113 LYS A O 1
ATOM 974 N N . ILE A 1 114 ? 24.385 1.473 -23.229 1.00 94.00 114 ILE A N 1
ATOM 975 C CA . ILE A 1 114 ? 24.584 2.348 -22.063 1.00 94.00 114 ILE A CA 1
ATOM 976 C C . ILE A 1 114 ? 23.228 2.789 -21.501 1.00 94.00 114 ILE A C 1
ATOM 978 O O . ILE A 1 114 ? 22.991 2.655 -20.297 1.00 94.00 114 ILE A O 1
ATOM 982 N N . LEU A 1 115 ? 22.328 3.262 -22.365 1.00 95.25 115 LEU A N 1
ATOM 983 C CA . LEU A 1 115 ? 20.986 3.689 -21.978 1.00 95.25 115 LEU A CA 1
ATOM 984 C C . LEU A 1 115 ? 20.143 2.527 -21.443 1.00 95.25 115 LEU A C 1
ATOM 986 O O . LEU A 1 115 ? 19.467 2.691 -20.433 1.00 95.25 115 LEU A O 1
ATOM 990 N N . GLU A 1 116 ? 20.223 1.343 -22.053 1.00 95.75 116 GLU A N 1
ATOM 991 C CA . GLU A 1 116 ? 19.483 0.149 -21.631 1.00 95.75 116 GLU A CA 1
ATOM 992 C C . GLU A 1 116 ? 19.930 -0.302 -20.237 1.00 95.75 116 GLU A C 1
ATOM 994 O O . GLU A 1 116 ? 19.103 -0.577 -19.367 1.00 95.75 116 GLU A O 1
ATOM 999 N N . ASN A 1 117 ? 21.240 -0.309 -19.979 1.00 96.06 117 ASN A N 1
ATOM 1000 C CA . ASN A 1 117 ? 21.767 -0.592 -18.647 1.00 96.06 117 ASN A CA 1
ATOM 1001 C C . ASN A 1 117 ? 21.304 0.445 -17.619 1.00 96.06 117 ASN A C 1
ATOM 1003 O O . ASN A 1 117 ? 20.899 0.070 -16.518 1.00 96.06 117 ASN A O 1
ATOM 1007 N N . LYS A 1 118 ? 21.318 1.735 -17.975 1.00 96.69 118 LYS A N 1
ATOM 1008 C CA . LYS A 1 118 ? 20.839 2.805 -17.092 1.00 96.69 118 LYS A CA 1
ATOM 1009 C C . LYS A 1 118 ? 19.346 2.655 -16.788 1.00 96.69 118 LYS A C 1
ATOM 1011 O O . LYS A 1 118 ? 18.957 2.716 -15.626 1.00 96.69 118 LYS A O 1
ATOM 1016 N N . PHE A 1 119 ? 18.533 2.385 -17.806 1.00 97.44 119 PHE A N 1
ATOM 1017 C CA . PHE A 1 119 ? 17.106 2.110 -17.662 1.00 97.44 119 PHE A CA 1
ATOM 1018 C C . PHE A 1 119 ? 16.855 0.930 -16.721 1.00 97.44 119 PHE A C 1
ATOM 1020 O O . PHE A 1 119 ? 16.053 1.035 -15.800 1.00 97.44 119 PHE A O 1
ATOM 1027 N N . ASN A 1 120 ? 17.590 -0.170 -16.895 1.00 97.06 120 ASN A N 1
ATOM 1028 C CA . ASN A 1 120 ? 17.457 -1.352 -16.045 1.00 97.06 120 ASN A CA 1
ATOM 1029 C C . ASN A 1 120 ? 17.748 -1.056 -14.568 1.00 97.06 120 ASN A C 1
ATOM 1031 O O . ASN A 1 120 ? 17.006 -1.522 -13.708 1.00 97.06 120 ASN A O 1
ATOM 1035 N N . LEU A 1 121 ? 18.795 -0.279 -14.277 1.00 97.06 121 LEU A N 1
ATOM 1036 C CA . LEU A 1 121 ? 19.127 0.116 -12.905 1.00 97.06 121 LEU A CA 1
ATOM 1037 C C . LEU A 1 121 ? 18.028 0.979 -12.281 1.00 97.06 121 LEU A C 1
ATOM 1039 O O . LEU A 1 121 ? 17.634 0.745 -11.143 1.00 97.06 121 LEU A O 1
ATOM 1043 N N . MET A 1 122 ? 17.494 1.932 -13.043 1.00 96.69 122 MET A N 1
ATOM 1044 C CA . MET A 1 122 ? 16.444 2.821 -12.550 1.00 96.69 122 MET A CA 1
ATOM 1045 C C . MET A 1 122 ? 15.104 2.110 -12.363 1.00 96.69 122 MET A C 1
ATOM 1047 O O . MET A 1 122 ? 14.360 2.442 -11.447 1.00 96.69 122 MET A O 1
ATOM 1051 N N . ILE A 1 123 ? 14.807 1.091 -13.172 1.00 97.81 123 ILE A N 1
ATOM 1052 C CA . ILE A 1 123 ? 13.640 0.230 -12.957 1.00 97.81 123 ILE A CA 1
ATOM 1053 C C . ILE A 1 123 ? 13.757 -0.545 -11.642 1.00 97.81 123 ILE A C 1
ATOM 1055 O O . ILE A 1 123 ? 12.764 -0.648 -10.926 1.00 97.81 123 ILE A O 1
ATOM 1059 N N . GLU A 1 124 ? 14.938 -1.065 -11.298 1.00 96.94 124 GLU A N 1
ATOM 1060 C CA . GLU A 1 124 ? 15.129 -1.714 -9.995 1.00 96.94 124 GLU A CA 1
ATOM 1061 C C . GLU A 1 124 ? 14.984 -0.715 -8.843 1.00 96.94 124 GLU A C 1
ATOM 1063 O O . GLU A 1 124 ? 14.326 -1.021 -7.858 1.00 96.94 124 GLU A O 1
ATOM 1068 N N . GLU A 1 125 ? 15.501 0.505 -8.971 1.00 95.62 125 GLU A N 1
ATOM 1069 C CA . GLU A 1 125 ? 15.327 1.526 -7.932 1.00 95.62 125 GLU A CA 1
ATOM 1070 C C . GLU A 1 125 ? 13.856 1.966 -7.786 1.00 95.62 125 GLU A C 1
ATOM 1072 O O . GLU A 1 125 ? 13.344 2.060 -6.670 1.00 95.62 125 GLU A O 1
ATOM 1077 N N . LEU A 1 126 ? 13.115 2.113 -8.893 1.00 96.06 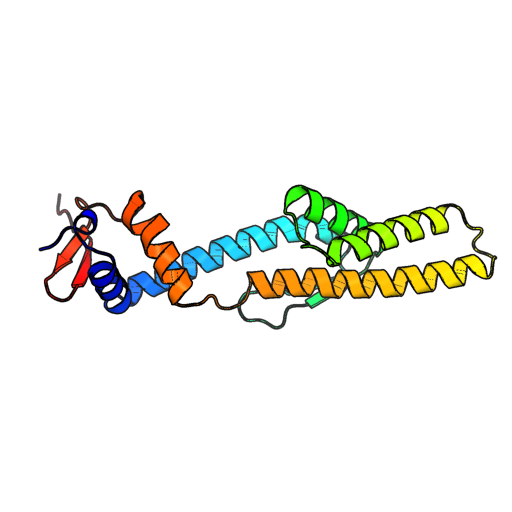126 LEU A N 1
ATOM 1078 C CA . LEU A 1 126 ? 11.662 2.314 -8.848 1.00 96.06 126 LEU A CA 1
ATOM 1079 C C . LEU A 1 126 ? 10.937 1.129 -8.199 1.00 96.06 126 LEU A C 1
ATOM 1081 O O . LEU A 1 126 ? 9.969 1.340 -7.473 1.00 96.06 126 LEU A O 1
ATOM 1085 N N . LYS A 1 127 ? 11.394 -0.107 -8.432 1.00 96.31 127 LYS A N 1
ATOM 1086 C CA . LYS A 1 127 ? 10.852 -1.305 -7.777 1.00 96.31 127 LYS A CA 1
ATOM 1087 C C . LYS A 1 127 ? 10.976 -1.208 -6.263 1.00 96.31 127 LYS A C 1
ATOM 1089 O O . LYS A 1 127 ? 9.997 -1.445 -5.559 1.00 96.31 127 LYS A O 1
ATOM 1094 N N . GLU A 1 128 ? 12.158 -0.844 -5.775 1.00 95.31 128 GLU A N 1
ATOM 1095 C CA . GLU A 1 128 ? 12.409 -0.671 -4.344 1.00 95.31 128 GLU A CA 1
ATOM 1096 C C . GLU A 1 128 ? 11.554 0.459 -3.757 1.00 95.31 128 GLU A C 1
ATOM 1098 O O . GLU A 1 128 ? 11.003 0.305 -2.667 1.00 95.31 128 GLU A O 1
ATOM 1103 N N . ASN A 1 129 ? 11.343 1.549 -4.499 1.00 94.06 129 ASN A N 1
ATOM 1104 C CA . ASN A 1 129 ? 10.447 2.626 -4.076 1.00 94.06 129 ASN A CA 1
ATOM 1105 C C . ASN A 1 129 ? 8.986 2.164 -3.981 1.00 94.06 129 ASN A C 1
ATOM 1107 O O . ASN A 1 129 ? 8.336 2.405 -2.968 1.00 94.06 129 ASN A O 1
ATOM 1111 N N . VAL A 1 130 ? 8.470 1.446 -4.984 1.00 95.00 130 VAL A N 1
ATOM 1112 C CA . VAL A 1 130 ? 7.115 0.864 -4.926 1.00 95.00 130 VAL A CA 1
ATOM 1113 C C . VAL A 1 130 ? 6.979 -0.087 -3.733 1.00 95.00 130 VAL A C 1
ATOM 1115 O O . VAL A 1 130 ? 5.985 -0.041 -3.010 1.00 95.00 130 VAL A O 1
ATOM 1118 N N . LEU A 1 131 ? 7.988 -0.929 -3.490 1.00 95.00 131 LEU A N 1
ATOM 1119 C CA . LEU A 1 131 ? 7.993 -1.849 -2.352 1.00 95.00 131 LEU A CA 1
ATOM 1120 C C . LEU A 1 131 ? 8.015 -1.132 -1.012 1.00 95.00 131 LEU A C 1
ATOM 1122 O O . LEU A 1 131 ? 7.298 -1.531 -0.100 1.00 95.00 131 LEU A O 1
ATOM 1126 N N . LYS A 1 132 ? 8.817 -0.077 -0.882 1.00 93.25 132 LYS A N 1
ATOM 1127 C CA . LYS A 1 132 ? 8.858 0.756 0.317 1.00 93.25 132 LYS A CA 1
ATOM 1128 C C . LYS A 1 132 ? 7.478 1.327 0.639 1.00 93.25 132 LYS A C 1
ATOM 1130 O O . LYS A 1 132 ? 7.081 1.295 1.798 1.00 93.25 132 LYS A O 1
ATOM 1135 N N . GLU A 1 133 ? 6.734 1.779 -0.363 1.00 92.44 133 GLU A N 1
ATOM 1136 C CA . GLU A 1 133 ? 5.392 2.325 -0.150 1.00 92.44 133 GLU A CA 1
ATOM 1137 C C . GLU A 1 133 ? 4.377 1.249 0.243 1.00 92.44 133 GLU A C 1
ATOM 1139 O O . GLU A 1 133 ? 3.642 1.430 1.214 1.00 92.44 133 GLU A O 1
ATOM 1144 N N . PHE A 1 134 ? 4.396 0.079 -0.402 1.00 94.12 134 PHE A N 1
ATOM 1145 C CA . PHE A 1 134 ? 3.579 -1.048 0.059 1.00 94.12 134 PHE A CA 1
ATOM 1146 C C . PHE A 1 134 ? 3.948 -1.497 1.476 1.00 94.12 134 PHE A C 1
ATOM 1148 O O . PHE A 1 134 ? 3.060 -1.760 2.284 1.00 94.12 134 PHE A O 1
ATOM 1155 N N . ASN A 1 135 ? 5.237 -1.538 1.814 1.00 93.69 135 ASN A N 1
ATOM 1156 C CA . ASN A 1 135 ? 5.689 -1.820 3.173 1.00 93.69 135 ASN A CA 1
ATOM 1157 C C . ASN A 1 135 ? 5.132 -0.794 4.161 1.00 93.69 135 ASN A C 1
ATOM 1159 O O . ASN A 1 135 ? 4.544 -1.190 5.159 1.00 93.69 135 ASN A O 1
ATOM 1163 N N . ASN A 1 136 ? 5.219 0.502 3.865 1.00 90.88 136 ASN A N 1
ATOM 1164 C CA . ASN A 1 136 ? 4.655 1.538 4.731 1.00 90.88 136 ASN A CA 1
ATOM 1165 C C . ASN A 1 136 ? 3.144 1.347 4.964 1.00 90.88 136 ASN A C 1
ATOM 1167 O O . ASN A 1 136 ? 2.694 1.466 6.098 1.00 90.88 136 ASN A O 1
ATOM 1171 N N . MET A 1 137 ? 2.372 1.013 3.922 1.00 90.69 137 MET A N 1
ATOM 1172 C CA . MET A 1 137 ? 0.919 0.787 4.029 1.00 90.69 137 MET A CA 1
ATOM 1173 C C . MET A 1 137 ? 0.553 -0.482 4.813 1.00 90.69 137 MET A C 1
ATOM 1175 O O . MET A 1 137 ? -0.507 -0.553 5.425 1.00 90.69 137 MET A O 1
ATOM 1179 N N . THR A 1 138 ? 1.412 -1.500 4.775 1.00 93.69 138 THR A N 1
ATOM 1180 C CA . THR A 1 138 ? 1.183 -2.820 5.395 1.00 93.69 138 THR A CA 1
ATOM 1181 C C . THR A 1 138 ? 1.869 -2.981 6.757 1.00 93.69 138 THR A C 1
ATOM 1183 O O . THR A 1 138 ? 1.802 -4.049 7.378 1.00 93.69 138 THR A O 1
ATOM 1186 N N . MET A 1 139 ? 2.548 -1.936 7.237 1.00 90.94 139 MET A N 1
ATOM 1187 C CA . MET A 1 139 ? 3.206 -1.925 8.539 1.00 90.94 139 MET A CA 1
ATOM 1188 C C . MET A 1 139 ? 2.206 -1.782 9.686 1.00 90.94 139 MET A C 1
ATOM 1190 O O . MET A 1 139 ? 1.108 -1.249 9.546 1.00 90.94 139 MET A O 1
ATOM 1194 N N . GLN A 1 140 ? 2.617 -2.252 10.866 1.00 87.12 140 GLN A N 1
ATOM 1195 C CA . GLN A 1 140 ? 1.808 -2.105 12.069 1.00 87.12 140 GLN A CA 1
ATOM 1196 C C . GLN A 1 140 ? 1.744 -0.652 12.494 1.00 87.12 140 GLN A C 1
ATOM 1198 O O . GLN A 1 140 ? 2.743 -0.056 12.898 1.00 87.12 140 GLN A O 1
ATOM 1203 N N . GLU A 1 141 ? 0.528 -0.126 12.460 1.00 90.38 141 GLU A N 1
ATOM 1204 C CA . GLU A 1 141 ? 0.265 1.236 12.858 1.00 90.38 141 GLU A CA 1
ATOM 1205 C C . GLU A 1 141 ? 0.315 1.392 14.385 1.00 90.38 141 GLU A C 1
ATOM 1207 O O . GLU A 1 141 ? 0.061 0.468 15.170 1.00 90.38 141 GLU A O 1
ATOM 1212 N N . SER A 1 142 ? 0.683 2.590 14.827 1.00 91.69 142 SER A N 1
ATOM 1213 C CA . SER A 1 142 ? 0.844 2.888 16.242 1.00 91.69 142 SER A CA 1
ATOM 1214 C C . SER A 1 142 ? -0.495 2.870 16.989 1.00 91.69 142 SER A C 1
ATOM 1216 O O . SER A 1 142 ? -1.517 3.355 16.509 1.00 91.69 142 SER A O 1
ATOM 1218 N N . GLU A 1 143 ? -0.484 2.412 18.245 1.00 90.75 143 GLU A N 1
ATOM 1219 C CA . GLU A 1 143 ? -1.671 2.490 19.117 1.00 90.75 143 GLU A CA 1
ATOM 1220 C C . GLU A 1 143 ? -2.175 3.929 19.306 1.00 90.75 143 GLU A C 1
ATOM 1222 O O . GLU A 1 143 ? -3.363 4.146 19.531 1.00 90.75 143 GLU A O 1
ATOM 1227 N N . SER A 1 144 ? -1.288 4.926 19.221 1.00 92.88 144 SER A N 1
ATOM 1228 C CA . SER A 1 144 ? -1.682 6.336 19.224 1.00 92.88 144 SER A CA 1
ATOM 1229 C C . SER A 1 144 ? -2.510 6.705 18.002 1.00 92.88 144 SER A C 1
ATOM 1231 O O . SER A 1 144 ? -3.510 7.393 18.152 1.00 92.88 144 SER A O 1
ATOM 1233 N N . TYR A 1 145 ? -2.118 6.243 16.817 1.00 92.50 145 TYR A N 1
ATOM 1234 C CA . TYR A 1 145 ? -2.850 6.528 15.591 1.00 92.50 145 TYR A CA 1
ATOM 1235 C C . TYR A 1 145 ? -4.193 5.793 15.566 1.00 92.50 145 TYR A C 1
ATOM 1237 O O . TYR A 1 145 ? -5.218 6.412 15.297 1.00 92.50 145 TYR A O 1
ATOM 1245 N N . LEU A 1 146 ? -4.222 4.510 15.948 1.00 94.31 146 LEU A N 1
ATOM 1246 C CA . LEU A 1 146 ? -5.474 3.747 16.058 1.00 94.31 146 LEU A CA 1
ATOM 1247 C C . LEU A 1 146 ? -6.450 4.375 17.068 1.00 94.31 146 LEU A C 1
ATOM 1249 O O . LEU A 1 146 ? -7.664 4.332 16.875 1.00 94.31 146 LEU A O 1
ATOM 1253 N N . PHE A 1 147 ? -5.935 5.014 18.122 1.00 94.81 147 PHE A N 1
ATOM 1254 C CA . PHE A 1 147 ? -6.757 5.798 19.041 1.00 94.81 147 PHE A CA 1
ATOM 1255 C C . PHE A 1 147 ? -7.325 7.080 18.408 1.00 94.81 147 PHE A C 1
ATOM 1257 O O . PHE A 1 147 ? -8.459 7.449 18.705 1.00 94.81 147 PHE A O 1
ATOM 1264 N N . GLU A 1 148 ? -6.591 7.758 17.525 1.00 93.06 148 GLU A N 1
ATOM 1265 C CA . GLU A 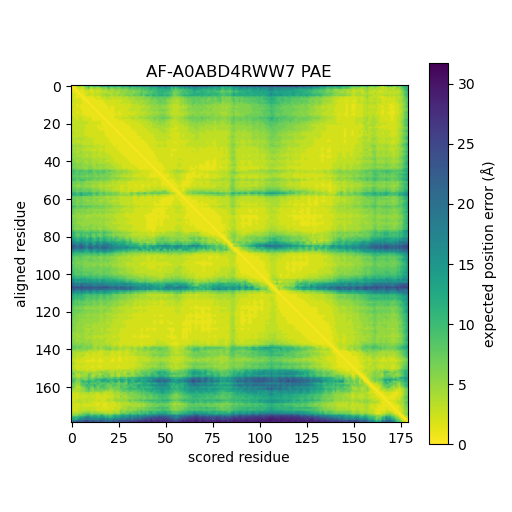1 148 ? -7.169 8.879 16.771 1.00 93.06 148 GLU A CA 1
ATOM 1266 C C . GLU A 1 148 ? -8.232 8.396 15.781 1.00 93.06 148 GLU A C 1
ATOM 1268 O O . GLU A 1 148 ? -9.301 8.999 15.711 1.00 93.06 148 GLU A O 1
ATOM 1273 N N . ALA A 1 149 ? -7.991 7.278 15.088 1.00 89.75 149 ALA A N 1
ATOM 1274 C CA . ALA A 1 149 ? -8.971 6.666 14.189 1.00 89.75 149 ALA A CA 1
ATOM 1275 C C . ALA A 1 149 ? -10.263 6.284 14.931 1.00 89.75 149 ALA A C 1
ATOM 1277 O O . ALA A 1 149 ? -11.362 6.555 14.442 1.00 89.75 149 ALA A O 1
ATOM 1278 N N . PHE A 1 150 ? -10.133 5.737 16.148 1.00 91.69 150 PHE A N 1
ATOM 1279 C CA . PHE A 1 150 ? -11.251 5.513 17.065 1.00 91.69 150 PHE A CA 1
ATOM 1280 C C . PHE A 1 150 ? -12.062 6.791 17.304 1.00 91.69 150 PHE A C 1
ATOM 1282 O O . PHE A 1 150 ? -13.278 6.779 17.150 1.00 91.69 150 PHE A O 1
ATOM 1289 N N . ILE A 1 151 ? -11.411 7.894 17.678 1.00 90.38 151 ILE A N 1
ATOM 1290 C CA . ILE A 1 151 ? -12.125 9.146 17.952 1.00 90.38 151 ILE A CA 1
ATOM 1291 C C . ILE A 1 151 ? -12.832 9.639 16.688 1.00 90.38 151 ILE A C 1
ATOM 1293 O O . ILE A 1 151 ? -14.035 9.858 16.718 1.00 90.38 151 ILE A O 1
ATOM 1297 N N . MET A 1 152 ? -12.098 9.769 15.584 1.00 86.31 152 MET A N 1
ATOM 1298 C CA . MET A 1 152 ? -12.600 10.434 14.379 1.00 86.31 152 MET A CA 1
ATOM 1299 C C . MET A 1 152 ? -13.686 9.652 13.644 1.00 86.31 152 MET A C 1
ATOM 1301 O O . MET A 1 152 ? -14.535 10.261 13.012 1.00 86.31 152 MET A O 1
ATOM 1305 N N . THR A 1 153 ? -13.632 8.321 13.681 1.00 81.94 153 THR A N 1
ATOM 1306 C CA . THR A 1 153 ? -14.539 7.477 12.885 1.00 81.94 153 THR A CA 1
ATOM 1307 C C . THR A 1 153 ? -15.622 6.868 13.764 1.00 81.94 153 THR A C 1
ATOM 1309 O O . THR A 1 153 ? -16.784 6.790 13.386 1.00 81.94 153 THR A O 1
ATOM 1312 N N . TYR A 1 154 ? -15.268 6.439 14.976 1.00 80.19 154 TYR A N 1
ATOM 1313 C CA . TYR A 1 154 ? -16.171 5.615 15.771 1.00 80.19 154 TYR A CA 1
ATOM 1314 C C . TYR A 1 154 ? -16.959 6.396 16.802 1.00 80.19 154 TYR A C 1
ATOM 1316 O O . TYR A 1 154 ? -18.125 6.089 17.015 1.00 80.19 154 TYR A O 1
ATOM 1324 N N . VAL A 1 155 ? -16.347 7.374 17.465 1.00 80.69 155 VAL A N 1
ATOM 1325 C CA . VAL A 1 155 ? -17.085 8.219 18.415 1.00 80.69 155 VAL A CA 1
ATOM 1326 C C . VAL A 1 155 ? -18.062 9.125 17.672 1.00 80.69 155 VAL A C 1
ATOM 1328 O O . VAL A 1 155 ? -19.174 9.330 18.153 1.00 80.69 155 VAL A O 1
ATOM 1331 N N . ASP A 1 156 ? -17.652 9.619 16.505 1.00 71.38 156 ASP A N 1
ATOM 1332 C CA . ASP A 1 156 ? -18.433 10.584 15.741 1.00 71.38 156 ASP A CA 1
ATOM 1333 C C . ASP A 1 156 ? -19.517 9.913 14.871 1.00 71.38 156 ASP A C 1
ATOM 1335 O O . ASP A 1 156 ? -20.648 10.405 14.859 1.00 71.38 156 ASP A O 1
ATOM 1339 N N . ASP A 1 157 ? -19.234 8.765 14.230 1.00 69.31 157 ASP A N 1
ATOM 1340 C CA . ASP A 1 157 ? -20.144 8.186 13.222 1.00 69.31 157 ASP A CA 1
ATOM 1341 C C . ASP A 1 157 ? -20.735 6.799 13.571 1.00 69.31 157 ASP A C 1
ATOM 1343 O O . ASP A 1 157 ? -21.885 6.520 13.222 1.00 69.31 157 ASP A O 1
ATOM 1347 N N . GLU A 1 158 ? -20.010 5.917 14.273 1.00 69.06 158 GLU A N 1
ATOM 1348 C CA . GLU A 1 158 ? -20.422 4.502 14.441 1.00 69.06 158 GLU A CA 1
ATOM 1349 C C . GLU A 1 158 ? -21.035 4.165 15.816 1.00 69.06 158 GLU A C 1
ATOM 1351 O O . GLU A 1 158 ? -21.939 3.328 15.928 1.00 69.06 158 GLU A O 1
ATOM 1356 N N . ILE A 1 159 ? -20.554 4.785 16.897 1.00 77.69 159 ILE A N 1
ATOM 1357 C CA . ILE A 1 159 ? -20.979 4.506 18.273 1.00 77.69 159 ILE A CA 1
ATOM 1358 C C . ILE A 1 159 ? -21.925 5.611 18.725 1.00 77.69 159 ILE A C 1
ATOM 1360 O O . ILE A 1 159 ? -21.514 6.649 19.233 1.00 77.69 159 ILE A O 1
ATOM 1364 N N . ASN A 1 160 ? -23.224 5.356 18.602 1.00 77.00 160 ASN A N 1
ATOM 1365 C CA . ASN A 1 160 ? -24.242 6.285 19.074 1.00 77.00 160 ASN A CA 1
ATOM 1366 C C . ASN A 1 160 ? -24.724 5.954 20.504 1.00 77.00 160 ASN A C 1
ATOM 1368 O O . ASN A 1 160 ? -24.687 4.811 20.968 1.00 77.00 160 ASN A O 1
ATOM 1372 N N . ASP A 1 161 ? -25.250 6.963 21.201 1.00 80.75 161 ASP A N 1
ATOM 1373 C CA . ASP A 1 161 ? -25.729 6.832 22.587 1.00 80.75 161 ASP A CA 1
ATOM 1374 C C . ASP A 1 161 ? -27.034 6.028 22.742 1.00 80.75 161 ASP A C 1
ATOM 1376 O O . ASP A 1 161 ? -27.461 5.729 23.868 1.00 80.75 161 ASP A O 1
ATOM 1380 N N . TYR A 1 162 ? -27.702 5.712 21.629 1.00 80.56 162 TYR A N 1
ATOM 1381 C CA . TYR A 1 162 ? -28.917 4.903 21.623 1.00 80.56 162 TYR A CA 1
ATOM 1382 C C . TYR A 1 162 ? -28.581 3.418 21.672 1.00 80.56 162 TYR A C 1
ATOM 1384 O O . TYR A 1 162 ? -29.160 2.697 22.480 1.00 80.56 162 TYR A O 1
ATOM 1392 N N . ASP A 1 163 ? -27.614 2.977 20.876 1.00 84.38 163 ASP A N 1
ATOM 1393 C CA . ASP A 1 163 ? -27.230 1.575 20.740 1.00 84.38 163 ASP A CA 1
ATOM 1394 C C . ASP A 1 163 ? -26.149 1.162 21.734 1.00 84.38 163 ASP A C 1
ATOM 1396 O O . ASP A 1 163 ? -25.991 -0.029 22.004 1.00 84.38 163 ASP A O 1
ATOM 1400 N N . PHE A 1 164 ? -25.436 2.123 22.325 1.00 87.56 164 PHE A N 1
ATOM 1401 C CA . PHE A 1 164 ? -24.338 1.849 23.243 1.00 87.56 164 PHE A CA 1
ATOM 1402 C C . PHE A 1 164 ? -24.470 2.595 24.575 1.00 87.56 164 PHE A C 1
ATOM 1404 O O . PHE A 1 164 ? -25.191 3.584 24.715 1.00 87.56 164 PHE A O 1
ATOM 1411 N N . TYR A 1 165 ? -23.797 2.079 25.602 1.00 89.19 165 TYR A N 1
ATOM 1412 C CA . TYR A 1 165 ? -23.597 2.779 26.870 1.00 89.19 165 TYR A CA 1
ATOM 1413 C C . TYR A 1 165 ? -22.267 2.383 27.507 1.00 89.19 165 TYR A C 1
ATOM 1415 O O . TYR A 1 165 ? -21.721 1.313 27.230 1.00 89.19 165 TYR A O 1
ATOM 1423 N N . ILE A 1 166 ? -21.777 3.250 28.394 1.00 92.12 166 ILE A N 1
ATOM 1424 C CA . ILE A 1 166 ? -20.512 3.063 29.104 1.00 92.12 166 ILE A CA 1
ATOM 1425 C C . ILE A 1 166 ? -20.788 3.004 30.611 1.00 92.12 166 ILE A C 1
ATOM 1427 O O . ILE A 1 166 ? -21.546 3.824 31.152 1.00 92.12 166 ILE A O 1
ATOM 1431 N N . ASP A 1 167 ? -20.229 2.006 31.294 1.00 91.56 167 ASP A N 1
ATOM 1432 C CA . ASP A 1 167 ? -20.309 1.901 32.756 1.00 91.56 167 ASP A CA 1
ATOM 1433 C C . ASP A 1 167 ? -19.251 2.775 33.461 1.00 91.56 167 ASP A C 1
ATOM 1435 O O . ASP A 1 167 ? -18.574 3.593 32.838 1.00 91.56 167 ASP A O 1
ATOM 1439 N N . GLU A 1 168 ? -19.155 2.684 34.787 1.00 91.44 168 GLU A N 1
ATOM 1440 C CA . GLU A 1 168 ? -18.191 3.499 35.543 1.00 91.44 168 GLU A CA 1
ATOM 1441 C C . GLU A 1 168 ? -16.737 3.037 35.370 1.00 91.44 168 GLU A C 1
ATOM 1443 O O . GLU A 1 168 ? -15.818 3.841 35.541 1.00 91.44 168 GLU A O 1
ATOM 1448 N N . ASP A 1 169 ? -16.540 1.788 34.941 1.00 92.62 169 ASP A N 1
ATOM 1449 C CA . ASP A 1 169 ? -15.239 1.180 34.659 1.00 92.62 169 ASP A CA 1
ATOM 1450 C C . ASP A 1 169 ? -14.785 1.419 33.205 1.00 92.62 169 ASP A C 1
ATOM 1452 O O . ASP A 1 169 ? -13.747 0.914 32.769 1.00 92.62 169 ASP A O 1
ATOM 1456 N N . TYR A 1 170 ? -15.520 2.252 32.459 1.00 92.62 170 TYR A N 1
ATOM 1457 C CA . TYR A 1 170 ? -15.281 2.581 31.051 1.00 92.62 170 TYR A CA 1
ATOM 1458 C C . TYR A 1 170 ? -15.424 1.380 30.101 1.00 92.62 170 TYR A C 1
ATOM 1460 O O . TYR A 1 170 ? -14.869 1.386 28.998 1.00 92.62 170 TYR A O 1
ATOM 1468 N N . VAL A 1 171 ? -16.183 0.352 30.486 1.00 93.31 171 VAL A N 1
ATOM 1469 C CA . VAL A 1 171 ? -16.520 -0.764 29.597 1.00 93.31 171 VAL A CA 1
ATOM 1470 C C . VAL A 1 171 ? -17.665 -0.340 28.676 1.00 93.31 171 VAL A C 1
ATOM 1472 O O . VAL A 1 171 ? -18.668 0.216 29.128 1.00 93.31 171 VAL A O 1
ATOM 1475 N N . LEU A 1 172 ? -17.501 -0.581 27.374 1.00 91.81 172 LEU A N 1
ATOM 1476 C CA . LEU A 1 172 ? -18.482 -0.259 26.343 1.00 91.81 172 LEU A CA 1
ATOM 1477 C C . LEU A 1 172 ? -19.395 -1.464 26.104 1.00 91.81 172 LEU A C 1
ATOM 1479 O O . LEU A 1 172 ? -18.928 -2.555 25.772 1.00 91.81 172 LEU A O 1
ATOM 1483 N N . TYR A 1 173 ? -20.704 -1.249 26.204 1.00 90.12 173 TYR A N 1
ATOM 1484 C CA . TYR A 1 173 ? -21.710 -2.277 25.950 1.00 90.12 173 TYR A CA 1
ATOM 1485 C C . TYR A 1 173 ? -22.634 -1.859 24.819 1.00 90.12 173 TYR A C 1
ATOM 1487 O O . TYR A 1 173 ? -23.062 -0.708 24.748 1.00 90.12 173 TYR A O 1
ATOM 1495 N N . LYS A 1 174 ? -23.010 -2.833 23.989 1.00 88.00 174 LYS A N 1
ATOM 1496 C CA . LYS A 1 174 ? -24.129 -2.707 23.057 1.00 88.00 174 LYS A CA 1
ATOM 1497 C C . LYS A 1 174 ? -25.426 -3.037 23.790 1.00 88.00 174 LYS A C 1
ATOM 1499 O O . LYS A 1 174 ? -25.521 -4.076 24.447 1.00 88.00 174 LYS A O 1
ATOM 1504 N N . ARG A 1 175 ? -26.431 -2.173 23.681 1.00 86.62 175 ARG A N 1
ATOM 1505 C CA . ARG A 1 175 ? -27.769 -2.435 24.211 1.00 86.62 175 ARG A CA 1
ATOM 1506 C C . ARG A 1 175 ? -28.391 -3.598 23.451 1.00 86.62 175 ARG A C 1
ATOM 1508 O O . ARG A 1 175 ? -28.386 -3.632 22.224 1.00 86.62 175 ARG A O 1
ATOM 1515 N N . VAL A 1 176 ? -28.947 -4.549 24.191 1.00 82.94 176 VAL A N 1
ATOM 1516 C CA . VAL A 1 176 ? -29.754 -5.628 23.620 1.00 82.94 176 VAL A CA 1
ATOM 1517 C C . VAL A 1 176 ? -31.214 -5.242 23.803 1.00 82.94 176 VAL A C 1
ATOM 1519 O O . VAL A 1 176 ? -31.738 -5.284 24.916 1.00 82.94 176 VAL A O 1
ATOM 1522 N N . SER A 1 177 ? -31.856 -4.822 22.718 1.00 69.62 177 SER A N 1
ATOM 1523 C CA . SER A 1 177 ? -33.295 -4.572 22.694 1.00 69.62 177 SER A CA 1
ATOM 1524 C C . SER A 1 177 ? -34.013 -5.909 22.532 1.00 69.62 177 SER A C 1
ATOM 1526 O O . SER A 1 177 ? -33.972 -6.507 21.458 1.00 69.62 177 SER A O 1
ATOM 1528 N N . TYR A 1 178 ? -34.653 -6.392 23.594 1.00 57.47 178 TYR A N 1
ATOM 1529 C CA . TYR A 1 178 ? -35.633 -7.468 23.475 1.00 57.47 178 TYR A CA 1
ATOM 1530 C C . TYR A 1 178 ? -36.940 -6.833 22.991 1.00 57.47 178 TYR A C 1
ATOM 1532 O O . TYR A 1 178 ? -37.612 -6.151 23.764 1.00 57.47 178 TYR A O 1
ATOM 1540 N N . LEU A 1 179 ? -37.229 -6.984 21.695 1.00 49.91 179 LEU A N 1
ATOM 1541 C CA . LEU A 1 179 ? -38.587 -6.839 21.167 1.00 49.91 179 LEU A CA 1
ATOM 1542 C C . LEU A 1 179 ? -39.425 -8.050 21.584 1.00 49.91 179 LEU A C 1
ATOM 1544 O O . LEU A 1 179 ? -38.885 -9.179 21.516 1.00 49.91 179 LEU A O 1
#

Sequence (179 aa):
MKKITDLNREELKRVYKTNSKLREYIRKDYEDNQMYIVSQTLVYFEDSLSNYSIDIYNDNYINIRNKDRFLEGVIRANGDHKLFHNNDDTILYETIAIQNELKHTDYDEENYKILENKFNLMIEELKENVLKEFNNMTMQESESYLFEAFIMTYVDDEINDYDFYIDEDYVLYKRVSYL

pLDDT: mean 90.7, std 7.86, range [49.91, 98.25]

Secondary structure (DSSP, 8-state):
-B-STT--HHHHHHHHHH-HHHHHHHHHHHHHHHHHHHHHHHTTTTTTEEEEE--TTS--EEEES-HHHHHHHHHHHHHHH----THHHHHHHHHHHHHHHHTTS-TTSHHHHHHHHHHHHHHHHHHHHHHHHHHHHHSPPPHHHHHHHIIIIIIIII--TTTEEE-TT--EEE-----

Nearest PDB structures (foldseek):
  8h1j-assembly1_A  TM=8.145E-01  e=3.947E+00  Deinococcus radiodurans R1 = ATCC 13939 = DSM 20539
  1szi-assembly1_A  TM=2.432E-01  e=3.731E+00  Mus musculus

Solvent-accessible surface area (backbone atoms only — not comparable to full-atom values): 10186 Å² total; per-residue (Å²): 119,45,50,69,85,77,48,52,72,71,54,47,50,45,29,55,70,60,28,62,70,58,49,52,50,54,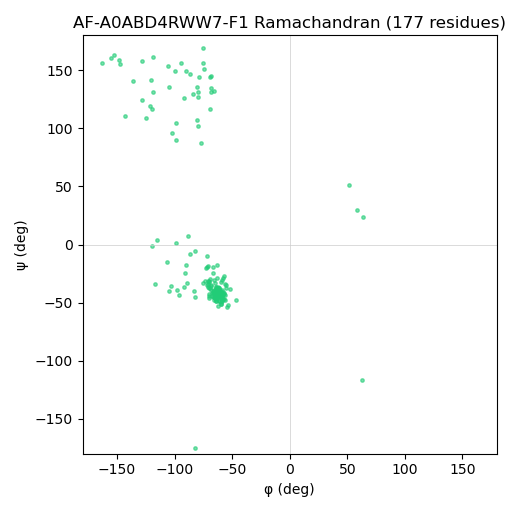50,48,53,50,51,54,52,38,51,50,53,51,54,63,52,45,62,46,32,58,90,9,44,71,51,71,46,83,54,72,80,54,91,59,50,76,40,80,66,34,68,68,48,35,50,53,15,51,55,50,34,34,71,78,68,53,65,59,70,74,74,57,51,54,56,54,55,53,44,52,52,48,55,56,50,54,78,74,42,61,80,89,40,73,64,34,56,53,49,51,54,52,45,53,54,47,51,52,53,50,48,53,52,55,48,52,46,52,46,64,62,28,46,87,76,52,72,69,55,56,50,49,49,43,49,69,48,33,54,71,72,69,54,48,66,84,54,32,44,23,48,96,82,30,45,77,43,74,65,80,82,85,125

Mean predicted aligned error: 5.88 Å

Radius of gyration: 23.84 Å; Cα contacts (8 Å, |Δi|>4): 182; chains: 1; bounding box: 66×27×68 Å